Protein AF-0000000071012558 (afdb_homodimer)

Nearest PDB structures (foldseek):
  4qmg-assembly5_E  TM=7.301E-01  e=1.067E-04  Homo sapiens
  4qmg-assembly1_A  TM=6.770E-01  e=2.008E-04  Homo sapiens
  7knw-assembly3_C  TM=6.420E-01  e=2.008E-04  Homo sapiens
  7knw-assembly2_B  TM=6.412E-01  e=2.427E-04  Homo sapiens
  3bdl-assembly1_A  TM=7.342E-01  e=3.921E-03  Homo sapiens

Organism: NCBI:txid2759526

pLDDT: mean 90.92, std 15.4, range [41.06, 98.94]

InterPro domains:
  IPR016071 Staphylococcal nuclease (SNase-like), OB-fold [PF00565] (44-149)
  IPR016071 Staphylococcal nuclease (SNase-like), OB-fold [SM00318] (24-152)
  IPR035437 SNase-like, OB-fold superfamily [G3DSA:2.40.50.90] (31-153)
  IPR035437 SNase-like, OB-fold superfamily [SSF50199] (33-156)

Foldseek 3Di:
DPDPPPPPPPPPPPPPPPPPPPPPDDDDFFDWADPDDPDIDADEAEQFKAFAALQAWADAPHAIDRLNVVLVVLLVVQCVVAPKDWAFPPDADPRHTYTQIDGPPHGSRQVSLLQPGIAGNCVRCPVPVVVSVSSVVSNVVCLVVCGRRNNGGGDHRVVVVVPDHDPNVVD/DDDPPPPPDPPPPPPPPPPPPPPPDDDDFFDWADPDDPDIDADEAEQFKAFAALQAWADAPHAIDRLNVVLVVLLVVQCVVAPKDWAFPPDADPRHTYTQIDGPPHGSRQVSLLQPGIAGNCVRCPVPVVVSVSSVVSNVVCLVVCGRRNNGGGDHRVVVVVPDHDPNVVD

Solvent-accessible surface area (backbone atoms only — not comparable to full-atom values): 18346 Å² total; per-residue (Å²): 135,80,83,80,78,79,78,80,78,80,81,77,76,77,75,73,75,68,73,77,73,72,72,77,58,40,62,47,60,31,52,56,43,52,77,23,37,37,32,37,34,38,50,34,31,40,57,39,32,42,28,36,42,53,83,34,63,28,32,48,95,91,36,66,45,57,48,4,48,51,21,17,50,51,40,36,55,53,44,70,76,37,58,30,39,37,34,45,72,85,47,68,56,97,54,19,28,26,18,49,44,24,36,90,83,39,49,47,43,50,51,38,18,40,50,19,38,29,41,66,35,50,89,71,21,74,93,36,57,70,58,35,50,52,34,47,53,35,34,52,52,14,50,76,66,34,25,56,51,47,58,41,52,68,67,59,37,70,50,37,76,71,64,56,75,58,76,66,70,75,102,135,79,84,81,79,81,78,78,81,79,80,76,76,76,76,72,75,66,74,74,72,72,72,76,57,40,62,48,63,31,52,59,42,53,76,23,37,39,31,34,34,38,48,35,32,40,55,39,32,43,29,35,42,56,84,34,61,27,34,47,94,91,36,65,44,58,48,3,47,51,21,17,50,52,39,37,56,54,43,70,74,38,58,31,39,38,34,45,71,86,48,66,57,97,56,20,28,25,17,50,42,23,35,89,85,39,50,48,46,51,50,37,17,40,53,19,38,28,42,64,36,50,89,72,21,74,94,37,56,69,57,34,49,51,33,47,52,34,35,52,52,13,49,75,66,34,26,57,51,48,59,41,50,66,68,57,39,71,50,37,74,72,66,57,74,58,75,66,72,74,102

Secondary structure (DSSP, 8-state):
--------------------------EEEE-EEEEETTEEEEEEEESSEEEPPTT--EEETTEEE-HHHHHHHHHHHHHHTSPEEEEEEEEEETTEEEEEEEETTEEHHHHHHHTTSEEE-GGG-TT-HHHHHHHHHHHHHHHHTT-GGGGSB---HHHHHTT---HHHH-/--------------------------EEEE-EEEEETTEEEEEEEESSEEEPPTT--EEETTEEE-HHHHHHHHHHHHHHTSPEEEEEEEEEETTEEEEEEEETTEEHHHHHHHTTSEEE-GGG-TT-HHHHHHHHHHHHHHHHTT-GGGGSB---HHHHHTT---HHHH-

Radius of gyration: 28.98 Å; Cα contacts (8 Å, |Δi|>4): 669; chains: 2; bounding box: 108×69×46 Å

Structure (mmCIF, N/CA/C/O backbone):
data_AF-0000000071012558-model_v1
#
loop_
_entity.id
_entity.type
_entity.pdbx_description
1 polymer 'Thermonuclease family protein'
#
loop_
_atom_site.group_PDB
_atom_site.id
_atom_site.type_symbol
_atom_site.label_atom_id
_atom_site.label_alt_id
_atom_site.label_comp_id
_atom_site.label_asym_id
_atom_site.label_entity_id
_atom_site.label_seq_id
_atom_site.pdbx_PDB_ins_code
_atom_site.Cartn_x
_atom_site.Cartn_y
_atom_site.Cartn_z
_atom_site.occupancy
_atom_site.B_iso_or_equiv
_atom_site.auth_seq_id
_atom_site.auth_comp_id
_atom_site.auth_asym_id
_atom_site.auth_atom_id
_atom_site.pdbx_PDB_model_num
ATOM 1 N N . MET A 1 1 ? 82.875 -8.625 -21.859 1 41.06 1 MET A N 1
ATOM 2 C CA . MET A 1 1 ? 81.812 -7.625 -21.875 1 41.06 1 MET A CA 1
ATOM 3 C C . MET A 1 1 ? 80.438 -8.289 -21.797 1 41.06 1 MET A C 1
ATOM 5 O O . MET A 1 1 ? 80 -8.922 -22.75 1 41.06 1 MET A O 1
ATOM 9 N N . ARG A 1 2 ? 80.125 -8.922 -20.578 1 56.34 2 ARG A N 1
ATOM 10 C CA . ARG A 1 2 ? 78.875 -9.641 -20.359 1 56.34 2 ARG A CA 1
ATOM 11 C C . ARG A 1 2 ? 77.688 -8.711 -20.484 1 56.34 2 ARG A C 1
ATOM 13 O O . ARG A 1 2 ? 77.688 -7.613 -19.938 1 56.34 2 ARG A O 1
ATOM 20 N N . PRO A 1 3 ? 76.75 -8.914 -21.469 1 56.44 3 PRO A N 1
ATOM 21 C CA . PRO A 1 3 ? 75.562 -8.039 -21.594 1 56.44 3 PRO A CA 1
ATOM 22 C C . PRO A 1 3 ? 74.688 -8.07 -20.359 1 56.44 3 PRO A C 1
ATOM 24 O O . PRO A 1 3 ? 74.562 -9.109 -19.719 1 56.44 3 PRO A O 1
ATOM 27 N N . LEU A 1 4 ? 74.625 -6.984 -19.562 1 57.53 4 LEU A N 1
ATOM 28 C CA . LEU A 1 4 ? 73.625 -6.73 -18.516 1 57.53 4 LEU A CA 1
ATOM 29 C C . LEU A 1 4 ? 72.25 -6.746 -19.078 1 57.53 4 LEU A C 1
ATOM 31 O O . LEU A 1 4 ? 71.875 -5.941 -19.938 1 57.53 4 LEU A O 1
ATOM 35 N N . LEU A 1 5 ? 71.562 -7.883 -19.188 1 56.97 5 LEU A N 1
ATOM 36 C CA . LEU A 1 5 ? 70.125 -8.016 -19.562 1 56.97 5 LEU A CA 1
ATOM 37 C C . LEU A 1 5 ? 69.25 -7.344 -18.547 1 56.97 5 LEU A C 1
ATOM 39 O O . LEU A 1 5 ? 69.25 -7.676 -17.359 1 56.97 5 LEU A O 1
ATOM 43 N N . LEU A 1 6 ? 68.875 -6.055 -18.703 1 55.59 6 LEU A N 1
ATOM 44 C CA . LEU A 1 6 ? 67.875 -5.332 -17.938 1 55.59 6 LEU A CA 1
ATOM 45 C C . LEU A 1 6 ? 66.5 -6.008 -18.078 1 55.59 6 LEU A C 1
ATOM 47 O O . LEU A 1 6 ? 66 -6.117 -19.188 1 55.59 6 LEU A O 1
ATOM 51 N N . LEU A 1 7 ? 66.188 -6.898 -17.188 1 58.09 7 LEU A N 1
ATOM 52 C CA . LEU A 1 7 ? 64.812 -7.477 -17.109 1 58.09 7 LEU A CA 1
ATOM 53 C C . LEU A 1 7 ? 63.812 -6.418 -16.734 1 58.09 7 LEU A C 1
ATOM 55 O O . LEU A 1 7 ? 63.875 -5.828 -15.656 1 58.09 7 LEU A O 1
ATOM 59 N N . LEU A 1 8 ? 63.125 -5.785 -17.688 1 59.72 8 LEU A N 1
ATOM 60 C CA . LEU A 1 8 ? 61.969 -4.926 -17.5 1 59.72 8 LEU A CA 1
ATOM 61 C C . LEU A 1 8 ? 60.781 -5.707 -16.906 1 59.72 8 LEU A C 1
ATOM 63 O O . LEU A 1 8 ? 60.312 -6.664 -17.5 1 59.72 8 LEU A O 1
ATOM 67 N N . SER A 1 9 ? 60.656 -5.562 -15.562 1 63.44 9 SER A N 1
ATOM 68 C CA . SER A 1 9 ? 59.5 -6.125 -14.898 1 63.44 9 SER A CA 1
ATOM 69 C C . SER A 1 9 ? 58.219 -5.375 -15.273 1 63.44 9 SER A C 1
ATOM 71 O O . SER A 1 9 ? 58.125 -4.168 -15.047 1 63.44 9 SER A O 1
ATOM 73 N N . VAL A 1 10 ? 57.406 -5.922 -16.203 1 65 10 VAL A N 1
ATOM 74 C CA . VAL A 1 10 ? 56.062 -5.434 -16.516 1 65 10 VAL A CA 1
ATOM 75 C C . VAL A 1 10 ? 55.125 -5.773 -15.359 1 65 10 VAL A C 1
ATOM 77 O O . VAL A 1 10 ? 54.844 -6.949 -15.109 1 65 10 VAL A O 1
ATOM 80 N N . THR A 1 11 ? 54.969 -4.859 -14.383 1 64.75 11 THR A N 1
ATOM 81 C CA . THR A 1 11 ? 53.906 -4.984 -13.391 1 64.75 11 THR A CA 1
ATOM 82 C C . THR A 1 11 ? 52.531 -4.824 -14.039 1 64.75 11 THR A C 1
ATOM 84 O O . THR A 1 11 ? 52.188 -3.746 -14.547 1 64.75 11 THR A O 1
ATOM 87 N N . VAL A 1 12 ? 51.875 -5.898 -14.453 1 63.69 12 VAL A N 1
ATOM 88 C CA . VAL A 1 12 ? 50.469 -5.891 -14.844 1 63.69 12 VAL A CA 1
ATOM 89 C C . VAL A 1 12 ? 49.625 -5.609 -13.617 1 63.69 12 VAL A C 1
ATOM 91 O O . VAL A 1 12 ? 49.562 -6.422 -12.688 1 63.69 12 VAL A O 1
ATOM 94 N N . SER A 1 13 ? 49.312 -4.387 -13.328 1 59.09 13 SER A N 1
ATOM 95 C CA . SER A 1 13 ? 48.25 -4.07 -12.367 1 59.09 13 SER A CA 1
ATOM 96 C C . SER A 1 13 ? 46.906 -4.602 -12.82 1 59.09 13 SER A C 1
ATOM 98 O O . SER A 1 13 ? 46.375 -4.164 -13.852 1 59.09 13 SER A O 1
ATOM 100 N N . ALA A 1 14 ? 46.562 -5.801 -12.422 1 55.09 14 ALA A N 1
ATOM 101 C CA . ALA A 1 14 ? 45.188 -6.254 -12.609 1 55.09 14 ALA A CA 1
ATOM 102 C C . ALA A 1 14 ? 44.188 -5.258 -12 1 55.09 14 ALA A C 1
ATOM 104 O O . ALA A 1 14 ? 44.219 -5.012 -10.789 1 55.09 14 ALA A O 1
ATOM 105 N N . CYS A 1 15 ? 43.625 -4.402 -12.789 1 52.66 15 CYS A N 1
ATOM 106 C CA . CYS A 1 15 ? 42.438 -3.672 -12.398 1 52.66 15 CYS A CA 1
ATOM 107 C C . CYS A 1 15 ? 41.344 -4.621 -11.883 1 52.66 15 CYS A C 1
ATOM 109 O O . CYS A 1 15 ? 40.781 -5.387 -12.656 1 52.66 15 CYS A O 1
ATOM 111 N N . SER A 1 16 ? 41.375 -5.082 -10.695 1 53.97 16 SER A N 1
ATOM 112 C CA . SER A 1 16 ? 40.219 -5.77 -10.094 1 53.97 16 SER A CA 1
ATOM 113 C C . SER A 1 16 ? 38.906 -5.059 -10.406 1 53.97 16 SER A C 1
ATOM 115 O O . SER A 1 16 ? 38.75 -3.895 -10.039 1 53.97 16 SER A O 1
ATOM 117 N N . ALA A 1 17 ? 38.219 -5.562 -11.469 1 52 17 ALA A N 1
ATOM 118 C CA . ALA A 1 17 ? 36.844 -5.16 -11.594 1 52 17 ALA A CA 1
ATOM 119 C C . ALA A 1 17 ? 36.125 -5.203 -10.242 1 52 17 ALA A C 1
ATOM 121 O O . ALA A 1 17 ? 36.125 -6.238 -9.57 1 52 17 ALA A O 1
ATOM 122 N N . SER A 1 18 ? 36 -4.082 -9.586 1 50.19 18 SER A N 1
ATOM 123 C CA . SER A 1 18 ? 35.094 -4.055 -8.445 1 50.19 18 SER A CA 1
ATOM 124 C C . SER A 1 18 ? 33.75 -4.723 -8.781 1 50.19 18 SER A C 1
ATOM 126 O O . SER A 1 18 ? 33.188 -4.484 -9.852 1 50.19 18 SER A O 1
ATOM 128 N N . PRO A 1 19 ? 33.438 -5.906 -8.273 1 46.38 19 PRO A N 1
ATOM 129 C CA . PRO A 1 19 ? 32.094 -6.395 -8.547 1 46.38 19 PRO A CA 1
ATOM 130 C C . PRO A 1 19 ? 31.078 -5.266 -8.656 1 46.38 19 PRO A C 1
ATOM 132 O O . PRO A 1 19 ? 31.203 -4.246 -7.977 1 46.38 19 PRO A O 1
ATOM 135 N N . GLY A 1 20 ? 30.5 -5.082 -9.828 1 46.38 20 GLY A N 1
ATOM 136 C CA . GLY A 1 20 ? 29.406 -4.145 -10 1 46.38 20 GLY A CA 1
ATOM 137 C C . GLY A 1 20 ? 28.578 -3.953 -8.75 1 46.38 20 GLY A C 1
ATOM 138 O O . GLY A 1 20 ? 28.156 -4.93 -8.117 1 46.38 20 GLY A O 1
ATOM 139 N N . GLN A 1 21 ? 28.781 -3.016 -7.918 1 44.31 21 GLN A N 1
ATOM 140 C CA . GLN A 1 21 ? 27.906 -2.67 -6.809 1 44.31 21 GLN A CA 1
ATOM 141 C C . GLN A 1 21 ? 26.438 -2.928 -7.164 1 44.31 21 GLN A C 1
ATOM 143 O O . GLN A 1 21 ? 25.906 -2.322 -8.094 1 44.31 21 GLN A O 1
ATOM 148 N N . GLU A 1 22 ? 25.938 -4.156 -7.074 1 48 22 GLU A N 1
ATOM 149 C CA . GLU A 1 22 ? 24.5 -4.336 -7.172 1 48 22 GLU A CA 1
ATOM 150 C C . GLU A 1 22 ? 23.75 -3.139 -6.594 1 48 22 GLU A C 1
ATOM 152 O O . GLU A 1 22 ? 23.891 -2.824 -5.414 1 48 22 GLU A O 1
ATOM 157 N N . ILE A 1 23 ? 23.656 -2.047 -7.254 1 50.56 23 ILE A N 1
ATOM 158 C CA . ILE A 1 23 ? 22.859 -0.921 -6.797 1 50.56 23 ILE A CA 1
ATOM 159 C C . ILE A 1 23 ? 21.641 -1.437 -6.023 1 50.56 23 ILE A C 1
ATOM 161 O O . ILE A 1 23 ? 20.812 -2.178 -6.566 1 50.56 23 ILE A O 1
ATOM 165 N N . ALA A 1 24 ? 21.797 -1.443 -4.727 1 58.66 24 ALA A N 1
ATOM 166 C CA . ALA A 1 24 ? 20.766 -1.927 -3.824 1 58.66 24 ALA A CA 1
ATOM 167 C C . ALA A 1 24 ? 19.406 -1.324 -4.18 1 58.66 24 ALA A C 1
ATOM 169 O O . ALA A 1 24 ? 19.281 -0.107 -4.336 1 58.66 24 ALA A O 1
ATOM 170 N N . GLN A 1 25 ? 18.5 -2.141 -4.801 1 69 25 GLN A N 1
ATOM 171 C CA . GLN A 1 25 ? 17.141 -1.718 -5.117 1 69 25 GLN A CA 1
ATOM 172 C C . GLN A 1 25 ? 16.406 -1.236 -3.867 1 69 25 GLN A C 1
ATOM 174 O O . GLN A 1 25 ? 16.672 -1.712 -2.762 1 69 25 GLN A O 1
ATOM 179 N N . PRO A 1 26 ? 15.695 -0.123 -3.992 1 80.5 26 PRO A N 1
ATOM 180 C CA . PRO A 1 26 ? 14.961 0.365 -2.82 1 80.5 26 PRO A CA 1
ATOM 181 C C . PRO A 1 26 ? 14.078 -0.709 -2.188 1 80.5 26 PRO A C 1
ATOM 183 O O . PRO A 1 26 ? 13.492 -1.527 -2.898 1 80.5 26 PRO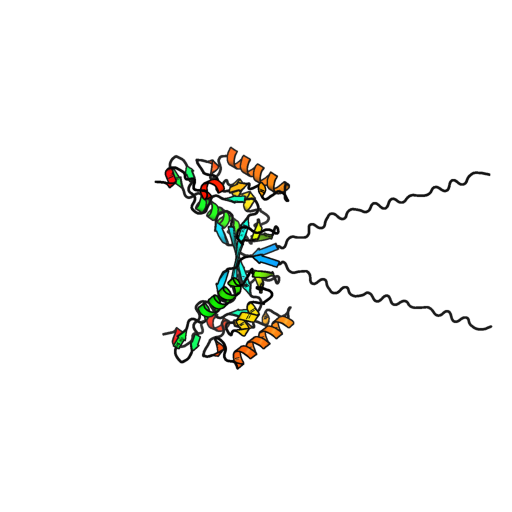 A O 1
ATOM 186 N N . GLU A 1 27 ? 14.25 -0.822 -0.892 1 91.06 27 GLU A N 1
ATOM 187 C CA . GLU A 1 27 ? 13.469 -1.798 -0.14 1 91.06 27 GLU A CA 1
ATOM 188 C C . GLU A 1 27 ? 12.531 -1.11 0.849 1 91.06 27 GLU A C 1
ATOM 190 O O . GLU A 1 27 ? 12.891 -0.098 1.453 1 91.06 27 GLU A O 1
ATOM 195 N N . VAL A 1 28 ? 11.344 -1.6 0.907 1 92.81 28 VAL A N 1
ATOM 196 C CA . VAL A 1 28 ? 10.344 -1.185 1.886 1 92.81 28 VAL A CA 1
ATOM 197 C C . VAL A 1 28 ? 10 -2.355 2.803 1 92.81 28 VAL A C 1
ATOM 199 O O . VAL A 1 28 ? 9.789 -3.479 2.336 1 92.81 28 VAL A O 1
ATOM 202 N N . ARG A 1 29 ? 10.016 -2.094 4.039 1 94.69 29 ARG A N 1
ATOM 203 C CA . ARG A 1 29 ? 9.562 -3.098 4.996 1 94.69 29 ARG A CA 1
ATOM 204 C C . ARG A 1 29 ? 8.312 -2.627 5.734 1 94.69 29 ARG A C 1
ATOM 206 O O . ARG A 1 29 ? 8.203 -1.454 6.098 1 94.69 29 ARG A O 1
ATOM 213 N N . GLY A 1 30 ? 7.359 -3.5 5.844 1 95.56 30 GLY A N 1
ATOM 214 C CA . GLY A 1 30 ? 6.152 -3.141 6.57 1 95.56 30 GLY A CA 1
ATOM 215 C C . GLY A 1 30 ? 5.098 -4.23 6.547 1 95.56 30 GLY A C 1
ATOM 216 O O . GLY A 1 30 ? 5.254 -5.238 5.855 1 95.56 30 GLY A O 1
ATOM 217 N N . ASP A 1 31 ? 4.059 -4.027 7.398 1 97.06 31 ASP A N 1
ATOM 218 C CA . ASP A 1 31 ? 2.902 -4.914 7.34 1 97.06 31 ASP A CA 1
ATOM 219 C C . ASP A 1 31 ? 2.201 -4.816 5.988 1 97.06 31 ASP A C 1
ATOM 221 O O . ASP A 1 31 ? 1.965 -3.715 5.484 1 97.06 31 ASP A O 1
ATOM 225 N N . ALA A 1 32 ? 1.975 -5.934 5.375 1 98.25 32 ALA A N 1
ATOM 226 C CA . ALA A 1 32 ? 1.311 -5.984 4.078 1 98.25 32 ALA A CA 1
ATOM 227 C C . ALA A 1 32 ? 0.025 -6.801 4.148 1 98.25 32 ALA A C 1
ATOM 229 O O . ALA A 1 32 ? -0.142 -7.629 5.047 1 98.25 32 ALA A O 1
ATOM 230 N N . ARG A 1 33 ? -0.861 -6.516 3.246 1 98.5 33 ARG A N 1
ATOM 231 C CA . ARG A 1 33 ? -2.113 -7.25 3.092 1 98.5 33 ARG A CA 1
ATOM 232 C C . ARG A 1 33 ? -2.242 -7.824 1.685 1 98.5 33 ARG A C 1
ATOM 234 O O . ARG A 1 33 ? -1.877 -7.168 0.707 1 98.5 33 ARG A O 1
ATOM 241 N N . ALA A 1 34 ? -2.717 -9.055 1.614 1 98.88 34 ALA A N 1
ATOM 242 C CA . ALA A 1 34 ? -2.93 -9.672 0.308 1 98.88 34 ALA A CA 1
ATOM 243 C C . ALA A 1 34 ? -4.207 -9.148 -0.345 1 98.88 34 ALA A C 1
ATOM 245 O O . ALA A 1 34 ? -5.293 -9.25 0.23 1 98.88 34 ALA A O 1
ATOM 246 N N . LEU A 1 35 ? -4.105 -8.609 -1.545 1 98.75 35 LEU A N 1
ATOM 247 C CA . LEU A 1 35 ? -5.281 -8.219 -2.312 1 98.75 35 LEU A CA 1
ATOM 248 C C . LEU A 1 35 ? -5.762 -9.367 -3.193 1 98.75 35 LEU A C 1
ATOM 250 O O . LEU A 1 35 ? -6.957 -9.484 -3.469 1 98.75 35 LEU A O 1
ATOM 254 N N . ASP A 1 36 ? -4.914 -10.141 -3.754 1 98.75 36 ASP A N 1
ATOM 255 C CA . ASP A 1 36 ? -5.055 -11.406 -4.477 1 98.75 36 ASP A CA 1
ATOM 256 C C . ASP A 1 36 ? -3.779 -12.234 -4.375 1 98.75 36 ASP A C 1
ATOM 258 O O . ASP A 1 36 ? -2.957 -12.023 -3.482 1 98.75 36 ASP A O 1
ATOM 262 N N . GLY A 1 37 ? -3.662 -13.219 -5.18 1 98.81 37 GLY A N 1
ATOM 263 C CA . GLY A 1 37 ? -2.521 -14.102 -5.02 1 98.81 37 GLY A CA 1
ATOM 264 C C . GLY A 1 37 ? -1.191 -13.414 -5.266 1 98.81 37 GLY A C 1
ATOM 265 O O . GLY A 1 37 ? -0.183 -13.758 -4.645 1 98.81 37 GLY A O 1
ATOM 266 N N . ASP A 1 38 ? -1.205 -12.453 -6.18 1 98.88 38 ASP A N 1
ATOM 267 C CA . ASP A 1 38 ? 0.097 -11.93 -6.578 1 98.88 38 ASP A CA 1
ATOM 268 C C . ASP A 1 38 ? 0.135 -10.406 -6.457 1 98.88 38 ASP A C 1
ATOM 270 O O . ASP A 1 38 ? 0.921 -9.742 -7.137 1 98.88 38 ASP A O 1
ATOM 274 N N . THR A 1 39 ? -0.696 -9.789 -5.602 1 98.88 39 THR A N 1
ATOM 275 C CA . THR A 1 39 ? -0.695 -8.359 -5.301 1 98.88 39 THR A CA 1
ATOM 276 C C . THR A 1 39 ? -0.849 -8.125 -3.799 1 98.88 39 THR A C 1
ATOM 278 O O . THR A 1 39 ? -1.723 -8.711 -3.158 1 98.88 39 THR A O 1
ATOM 281 N N . VAL A 1 40 ? 0.032 -7.297 -3.232 1 98.81 40 VAL A N 1
ATOM 282 C CA . VAL A 1 40 ? -0.073 -6.949 -1.819 1 98.81 40 VAL A CA 1
ATOM 283 C C . VAL A 1 40 ? -0.155 -5.43 -1.667 1 98.81 40 VAL A C 1
ATOM 285 O O . VAL A 1 40 ? 0.28 -4.688 -2.551 1 98.81 40 VAL A O 1
ATOM 288 N N . SER A 1 41 ? -0.738 -5.012 -0.582 1 98.62 41 SER A N 1
ATOM 289 C CA . SER A 1 41 ? -0.877 -3.596 -0.257 1 98.62 41 SER A CA 1
ATOM 290 C C . SER A 1 41 ? -0.11 -3.242 1.013 1 98.62 41 SER A C 1
ATOM 292 O O . SER A 1 41 ? -0.117 -4.004 1.98 1 98.62 41 SER A O 1
ATOM 294 N N . ILE A 1 42 ? 0.537 -2.115 1.003 1 98.19 42 ILE A N 1
ATOM 295 C CA . ILE A 1 42 ? 1.194 -1.569 2.186 1 98.19 42 ILE A CA 1
ATOM 296 C C . ILE A 1 42 ? 0.664 -0.166 2.471 1 98.19 42 ILE A C 1
ATOM 298 O O . ILE A 1 42 ? 0.489 0.637 1.55 1 98.19 42 ILE A O 1
ATOM 302 N N . ASP A 1 43 ? 0.393 0.1 3.727 1 98.38 43 ASP A N 1
ATOM 303 C CA . ASP A 1 43 ? -0.038 1.417 4.188 1 98.38 43 ASP A CA 1
ATOM 304 C C . ASP A 1 43 ? 1.149 2.242 4.676 1 98.38 43 ASP A C 1
ATOM 306 O O . ASP A 1 43 ? 2.025 1.727 5.375 1 98.38 43 ASP A O 1
ATOM 310 N N . PHE A 1 44 ? 1.171 3.492 4.301 1 98.38 44 PHE A N 1
ATOM 311 C CA . PHE A 1 44 ? 2.217 4.418 4.719 1 98.38 44 PHE A CA 1
ATOM 312 C C . PHE A 1 44 ? 1.629 5.57 5.523 1 98.38 44 PHE A C 1
ATOM 314 O O . PHE A 1 44 ? 0.614 6.152 5.137 1 98.38 44 PHE A O 1
ATOM 321 N N . ARG A 1 45 ? 2.354 5.852 6.613 1 98.56 45 ARG A N 1
ATOM 322 C CA . ARG A 1 45 ? 1.986 6.984 7.461 1 98.56 45 ARG A CA 1
ATOM 323 C C . ARG A 1 45 ? 2.771 8.234 7.074 1 98.56 45 ARG A C 1
ATOM 325 O O . ARG A 1 45 ? 3.975 8.156 6.812 1 98.56 45 ARG A O 1
ATOM 332 N N . PHE A 1 46 ? 2.064 9.391 7.078 1 98.81 46 PHE A N 1
ATOM 333 C CA . PHE A 1 46 ? 2.768 10.641 6.805 1 98.81 46 PHE A CA 1
ATOM 334 C C . PHE A 1 46 ? 3.75 10.961 7.926 1 98.81 46 PHE A C 1
ATOM 336 O O . PHE A 1 46 ? 3.422 10.828 9.109 1 98.81 46 PHE A O 1
ATOM 343 N N . SER A 1 47 ? 4.895 11.398 7.539 1 98.44 47 SER A N 1
ATOM 344 C CA . SER A 1 47 ? 5.871 11.875 8.516 1 98.44 47 SER A CA 1
ATOM 345 C C . SER A 1 47 ? 5.5 13.258 9.031 1 98.44 47 SER A C 1
ATOM 347 O O . SER A 1 47 ? 5.402 14.211 8.258 1 98.44 47 SER A O 1
ATOM 349 N N . GLY A 1 48 ? 5.207 13.336 10.312 1 98.75 48 GLY A N 1
ATOM 350 C CA . GLY A 1 48 ? 5.168 14.617 11 1 98.75 48 GLY A CA 1
ATOM 351 C C . GLY A 1 48 ? 3.852 15.352 10.82 1 98.75 48 GLY A C 1
ATOM 352 O O . GLY A 1 48 ? 3.715 16.5 11.234 1 98.75 48 GLY A O 1
ATOM 353 N N . ALA A 1 49 ? 2.906 14.82 10.172 1 98.88 49 ALA A N 1
ATOM 354 C CA . ALA A 1 49 ? 1.57 15.391 10.031 1 98.88 49 ALA A CA 1
ATOM 355 C C . ALA A 1 49 ? 0.521 14.516 10.703 1 98.88 49 ALA A C 1
ATOM 357 O O . ALA A 1 49 ? 0.473 13.305 10.461 1 98.88 49 ALA A O 1
ATOM 358 N N . ASP A 1 50 ? -0.249 15.117 11.523 1 98.88 50 ASP A N 1
ATOM 359 C CA . ASP A 1 50 ? -1.302 14.406 12.25 1 98.88 50 ASP A CA 1
ATOM 360 C C . ASP A 1 50 ? -2.68 14.969 11.898 1 98.88 50 ASP A C 1
ATOM 362 O O . ASP A 1 50 ? -3.078 16.016 12.398 1 98.88 50 ASP A O 1
ATOM 366 N N . SER A 1 51 ? -3.346 14.203 11.039 1 98.94 51 SER A N 1
ATOM 367 C CA . SER A 1 51 ? -4.629 14.648 10.5 1 98.94 51 SER A CA 1
ATOM 368 C C . SER A 1 51 ? -5.766 14.344 11.469 1 98.94 51 SER A C 1
ATOM 370 O O . SER A 1 51 ? -5.66 13.438 12.297 1 98.94 51 SER A O 1
ATOM 372 N N . VAL A 1 52 ? -6.781 15.148 11.328 1 98.81 52 VAL A N 1
ATOM 373 C CA . VAL A 1 52 ? -8.031 14.789 11.992 1 98.81 52 VAL A CA 1
ATOM 374 C C . VAL A 1 52 ? -8.461 13.383 11.562 1 98.81 52 VAL A C 1
ATOM 376 O O . VAL A 1 52 ? -8.297 13.016 10.398 1 98.81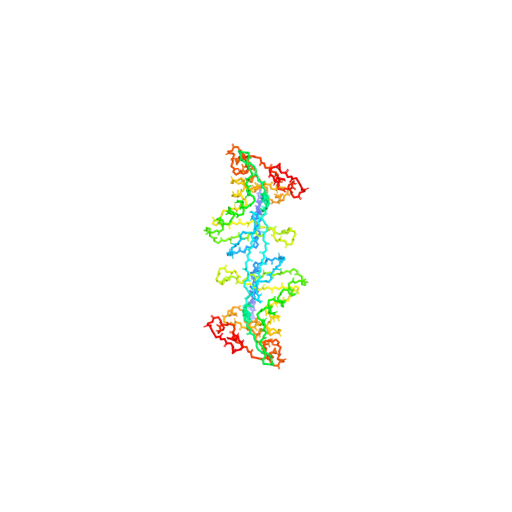 52 VAL A O 1
ATOM 379 N N . GLU A 1 53 ? -9.023 12.656 12.531 1 98.44 53 GLU A N 1
ATOM 380 C CA . GLU A 1 53 ? -9.32 11.242 12.328 1 98.44 53 GLU A CA 1
ATOM 381 C C . GLU A 1 53 ? -10.484 11.062 11.359 1 98.44 53 GLU A C 1
ATOM 383 O O . GLU A 1 53 ? -11.383 11.898 11.297 1 98.44 53 GLU A O 1
ATOM 388 N N . LYS A 1 54 ? -10.414 9.945 10.68 1 98.19 54 LYS A N 1
ATOM 389 C CA . LYS A 1 54 ? -11.352 9.688 9.594 1 98.19 54 LYS A CA 1
ATOM 390 C C . LYS A 1 54 ? -12.789 9.883 10.047 1 98.19 54 LYS A C 1
ATOM 392 O O . LYS A 1 54 ? -13.602 10.453 9.312 1 98.19 54 LYS A O 1
ATOM 397 N N . LYS A 1 55 ? -13.141 9.555 11.234 1 97.75 55 LYS A N 1
ATOM 398 C CA . LYS A 1 55 ? -14.516 9.617 11.719 1 97.75 55 LYS A CA 1
ATOM 399 C C . LYS A 1 55 ? -14.758 10.883 12.539 1 97.75 55 LYS A C 1
ATOM 401 O O . LYS A 1 55 ? -15.852 11.094 13.055 1 97.75 55 LYS A O 1
ATOM 406 N N . GLN A 1 56 ? -13.773 11.609 12.648 1 98.25 56 GLN A N 1
ATOM 407 C CA . GLN A 1 56 ? -13.859 12.812 13.477 1 98.25 56 GLN A CA 1
ATOM 408 C C . GLN A 1 56 ? -14.82 13.836 12.859 1 98.25 56 GLN A C 1
ATOM 410 O O . GLN A 1 56 ? -14.82 14.039 11.648 1 98.25 56 GLN A O 1
ATOM 415 N N . GLN A 1 57 ? -15.602 14.469 13.797 1 97.88 57 GLN A N 1
ATOM 416 C CA . GLN A 1 57 ? -16.438 15.602 13.422 1 97.88 57 GLN A CA 1
ATOM 417 C C . GLN A 1 57 ? -15.844 16.906 13.945 1 97.88 57 GLN A C 1
ATOM 419 O O . GLN A 1 57 ? -15.133 16.922 14.945 1 97.88 57 GLN A O 1
ATOM 424 N N . CYS A 1 58 ? -16.141 17.953 13.188 1 98.38 58 CYS A N 1
ATOM 425 C CA . CYS A 1 58 ? -15.852 19.328 13.586 1 98.38 58 CYS A CA 1
ATOM 426 C C . CYS A 1 58 ? -17.109 20.172 13.555 1 98.38 58 CYS A C 1
ATOM 428 O O . CYS A 1 58 ? -18.172 19.703 13.148 1 98.38 58 CYS A O 1
ATOM 430 N N . GLU A 1 59 ? -16.969 21.359 14.148 1 97.75 59 GLU A N 1
ATOM 431 C CA . GLU A 1 59 ? -18.141 22.219 14.203 1 97.75 59 GLU A CA 1
ATOM 432 C C . GLU A 1 59 ? -17.891 23.547 13.5 1 97.75 59 GLU A C 1
ATOM 434 O O . GLU A 1 59 ? -16.828 24.156 13.672 1 97.75 59 GLU A O 1
ATOM 439 N N . ARG A 1 60 ? -18.812 23.906 12.633 1 95.44 60 ARG A N 1
ATOM 440 C CA . ARG A 1 60 ? -18.828 25.219 11.977 1 95.44 60 ARG A CA 1
ATOM 441 C C . ARG A 1 60 ? -20.234 25.812 11.961 1 95.44 60 ARG A C 1
ATOM 443 O O . ARG A 1 60 ? -21.188 25.141 11.562 1 95.44 60 ARG A O 1
ATOM 450 N N . SER A 1 61 ? -20.328 27.078 12.469 1 92.69 61 SER A N 1
ATOM 451 C CA . SER A 1 61 ? -21.609 27.781 12.5 1 92.69 61 SER A CA 1
ATOM 452 C C . SER A 1 61 ? -22.672 26.984 13.25 1 92.69 61 SER A C 1
ATOM 454 O O . SER A 1 61 ? -23.797 26.844 12.773 1 92.69 61 SER A O 1
ATOM 456 N N . GLY A 1 62 ? -22.266 26.281 14.25 1 89.31 62 GLY A N 1
ATOM 457 C CA . GLY A 1 62 ? -23.188 25.609 15.148 1 89.31 62 GLY A CA 1
ATOM 458 C C . GLY A 1 62 ? -23.578 24.234 14.664 1 89.31 62 GLY A C 1
ATOM 459 O O . GLY A 1 62 ? -24.422 23.562 15.273 1 89.31 62 GLY A O 1
ATOM 460 N N . SER A 1 63 ? -23.016 23.766 13.609 1 94.94 63 SER A N 1
ATOM 461 C CA . SER A 1 63 ? -23.359 22.469 13.062 1 94.94 63 SER A CA 1
ATOM 462 C C . SER A 1 63 ? -22.109 21.594 12.891 1 94.94 63 SER A C 1
ATOM 464 O O . SER A 1 63 ? -21.047 22.109 12.523 1 94.94 63 SER A O 1
ATOM 466 N N . CYS A 1 64 ? -22.359 20.297 13.109 1 96.88 64 CYS A N 1
ATOM 467 C CA . CYS A 1 64 ? -21.266 19.359 12.891 1 96.88 64 CYS A CA 1
ATOM 468 C C . CYS A 1 64 ? -21.078 19.078 11.398 1 96.88 64 CYS A C 1
ATOM 470 O O . CYS A 1 64 ? -22.047 19.078 10.641 1 96.88 64 CYS A O 1
ATOM 472 N N . TYR A 1 65 ? -19.859 18.828 11.008 1 97.69 65 TYR A N 1
ATOM 473 C CA . TYR A 1 65 ? -19.547 18.312 9.68 1 97.69 65 TYR A CA 1
ATOM 474 C C . TYR A 1 65 ? -18.406 17.312 9.742 1 97.69 65 TYR A C 1
ATOM 476 O O . TYR A 1 65 ? -17.578 17.344 10.656 1 97.69 65 TYR A O 1
ATOM 484 N N . PRO A 1 66 ? -18.266 16.391 8.836 1 98.25 66 PRO A N 1
ATOM 485 C CA . PRO A 1 66 ? -17.281 15.297 8.875 1 98.25 66 PRO A CA 1
ATOM 486 C C . PRO A 1 66 ? -15.898 15.75 8.438 1 98.25 66 PRO A C 1
ATOM 488 O O . PRO A 1 66 ? -15.422 15.336 7.371 1 98.25 66 PRO A O 1
ATOM 491 N N . CYS A 1 67 ? -15.195 16.469 9.312 1 98.69 67 CYS A N 1
ATOM 492 C CA . CYS A 1 67 ? -13.906 17.031 8.953 1 98.69 67 CYS A CA 1
ATOM 493 C C . CYS A 1 67 ? -12.883 15.945 8.664 1 98.69 67 CYS A C 1
ATOM 495 O O . CYS A 1 67 ? -11.977 16.141 7.852 1 98.69 67 CYS A O 1
ATOM 497 N N . GLY A 1 68 ? -13.008 14.789 9.32 1 98.75 68 GLY A N 1
ATOM 498 C CA . GLY A 1 68 ? -12.133 13.672 9 1 98.75 68 GLY A CA 1
ATOM 499 C C . GLY A 1 68 ? -12.266 13.211 7.559 1 98.75 68 GLY A C 1
ATOM 500 O O . GLY A 1 68 ? -11.266 12.969 6.883 1 98.75 68 GLY A O 1
ATOM 501 N N . LYS A 1 69 ? -13.5 13.039 7.125 1 98.81 69 LYS A N 1
ATOM 502 C CA . LYS A 1 69 ? -13.75 12.648 5.742 1 98.81 69 LYS A CA 1
ATOM 503 C C . LYS A 1 69 ? -13.273 13.734 4.773 1 98.81 69 LYS A C 1
ATOM 505 O O . LYS A 1 69 ? -12.734 13.43 3.709 1 98.81 69 LYS A O 1
ATOM 510 N N . VAL A 1 70 ? -13.453 14.969 5.145 1 98.81 70 VAL A N 1
ATOM 511 C CA . VAL A 1 70 ? -12.992 16.078 4.316 1 98.81 70 VAL A CA 1
ATOM 512 C C . VAL A 1 70 ? -11.477 16.016 4.16 1 98.81 70 VAL A C 1
ATOM 514 O O . VAL A 1 70 ? -10.945 16.234 3.07 1 98.81 70 VAL A O 1
ATOM 517 N N . ALA A 1 71 ? -10.844 15.719 5.258 1 98.94 71 ALA A N 1
ATOM 518 C CA . ALA A 1 71 ? -9.391 15.57 5.227 1 98.94 71 ALA A CA 1
ATOM 519 C C . ALA A 1 71 ? -8.977 14.438 4.293 1 98.94 71 ALA A C 1
ATOM 521 O O . ALA A 1 71 ? -8.062 14.594 3.484 1 98.94 71 ALA A O 1
ATOM 522 N N . GLN A 1 72 ? -9.594 13.281 4.406 1 98.94 72 GLN A N 1
ATOM 523 C CA . GLN A 1 72 ? -9.312 12.156 3.52 1 98.94 72 GLN A CA 1
ATOM 524 C C . GLN A 1 72 ? -9.516 12.547 2.059 1 98.94 72 GLN A C 1
ATOM 526 O O . GLN A 1 72 ? -8.695 12.203 1.2 1 98.94 72 GLN A O 1
ATOM 531 N N . ASP A 1 73 ? -10.633 13.258 1.769 1 98.88 73 ASP A N 1
ATOM 532 C CA . ASP A 1 73 ? -10.938 13.703 0.411 1 98.88 73 ASP A CA 1
ATOM 533 C C . ASP A 1 73 ? -9.867 14.656 -0.112 1 98.88 73 ASP A C 1
ATOM 535 O O . ASP A 1 73 ? -9.523 14.625 -1.296 1 98.88 73 ASP A O 1
ATOM 539 N N . ALA A 1 74 ? -9.383 15.484 0.769 1 98.88 74 ALA A N 1
ATOM 540 C CA . ALA A 1 74 ? -8.305 16.391 0.376 1 98.88 74 ALA A CA 1
ATOM 541 C C . ALA A 1 74 ? -7.062 15.617 -0.049 1 98.88 74 ALA A C 1
ATOM 543 O O . ALA A 1 74 ? -6.469 15.898 -1.092 1 98.88 74 ALA A O 1
ATOM 544 N N . THR A 1 75 ? -6.707 14.641 0.743 1 98.88 75 THR A N 1
ATOM 545 C CA . THR A 1 75 ? -5.57 13.797 0.39 1 98.88 75 THR A CA 1
ATOM 546 C C . THR A 1 75 ? -5.836 13.055 -0.92 1 98.88 75 THR A C 1
ATOM 548 O O . THR A 1 75 ? -4.969 13.008 -1.795 1 98.88 75 THR A O 1
ATOM 551 N N . ALA A 1 76 ? -7 12.508 -1.048 1 98.88 76 ALA A N 1
ATOM 552 C CA . ALA A 1 76 ? -7.363 11.797 -2.27 1 98.88 76 ALA A CA 1
ATOM 553 C C . ALA A 1 76 ? -7.254 12.703 -3.49 1 98.88 76 ALA A C 1
ATOM 555 O O . ALA A 1 76 ? -6.754 12.289 -4.539 1 98.88 76 ALA A O 1
ATOM 556 N N . ARG A 1 77 ? -7.715 13.914 -3.359 1 98.69 77 ARG A N 1
ATOM 557 C CA . ARG A 1 77 ? -7.648 14.875 -4.457 1 98.69 77 ARG A CA 1
ATOM 558 C C . ARG A 1 77 ? -6.203 15.156 -4.852 1 98.69 77 ARG A C 1
ATOM 560 O O . ARG A 1 77 ? -5.879 15.203 -6.039 1 98.69 77 ARG A O 1
ATOM 567 N N . MET A 1 78 ? -5.355 15.328 -3.896 1 98.56 78 MET A N 1
ATOM 568 C CA . MET A 1 78 ? -3.943 15.578 -4.18 1 98.56 78 MET A CA 1
ATOM 569 C C . MET A 1 78 ? -3.307 14.383 -4.875 1 98.56 78 MET A C 1
ATOM 571 O O . MET A 1 78 ? -2.496 14.547 -5.789 1 98.56 78 MET A O 1
ATOM 575 N N . LEU A 1 79 ? -3.682 13.195 -4.508 1 98.62 79 LEU A N 1
ATOM 576 C CA . LEU A 1 79 ? -3.121 11.977 -5.074 1 98.62 79 LEU A CA 1
ATOM 577 C C . LEU A 1 79 ? -3.564 11.789 -6.523 1 98.62 79 LEU A C 1
ATOM 579 O O . LEU A 1 79 ? -2.9 11.102 -7.297 1 98.62 79 LEU A O 1
ATOM 583 N N . ARG A 1 80 ? -4.684 12.375 -6.891 1 97.75 80 ARG A N 1
ATOM 584 C CA . ARG A 1 80 ? -5.219 12.242 -8.242 1 97.75 80 ARG A CA 1
ATOM 585 C C . ARG A 1 80 ? -4.434 13.094 -9.234 1 97.75 80 ARG A C 1
ATOM 587 O O . ARG A 1 80 ? -4.547 12.914 -10.445 1 97.75 80 ARG A O 1
ATOM 594 N N . SER A 1 81 ? -3.693 13.992 -8.695 1 96.69 81 SER A N 1
ATOM 595 C CA . SER A 1 81 ? -3.012 14.945 -9.562 1 96.69 81 SER A CA 1
ATOM 596 C C . SER A 1 81 ? -1.737 14.344 -10.148 1 96.69 81 SER A C 1
ATOM 598 O O . SER A 1 81 ? -1.121 14.93 -11.039 1 96.69 81 SER A O 1
ATOM 600 N N . GLY A 1 82 ? -1.35 13.203 -9.695 1 95.44 82 GLY A N 1
ATOM 601 C CA . GLY A 1 82 ? -0.147 12.562 -10.203 1 95.44 82 GLY A CA 1
ATOM 602 C C . GLY A 1 82 ? 0.275 11.352 -9.398 1 95.44 82 GLY A C 1
ATOM 603 O O . GLY A 1 82 ? -0.391 10.977 -8.43 1 95.44 82 GLY A O 1
ATOM 604 N N . GLU A 1 83 ? 1.41 10.781 -9.867 1 94.81 83 GLU A N 1
ATOM 605 C CA . GLU A 1 83 ? 1.981 9.633 -9.172 1 94.81 83 GLU A CA 1
ATOM 606 C C . GLU A 1 83 ? 2.592 10.039 -7.832 1 94.81 83 GLU A C 1
ATOM 608 O O . GLU A 1 83 ? 3.262 11.07 -7.742 1 94.81 83 GLU A O 1
ATOM 613 N N . ALA A 1 84 ? 2.348 9.234 -6.848 1 97.88 84 ALA A N 1
ATOM 614 C CA . ALA A 1 84 ? 2.908 9.523 -5.531 1 97.88 84 ALA A CA 1
ATOM 615 C C . ALA A 1 84 ? 4.371 9.102 -5.453 1 97.88 84 ALA A C 1
ATOM 617 O O . ALA A 1 84 ? 4.75 8.055 -5.984 1 97.88 84 ALA A O 1
ATOM 618 N N . THR A 1 85 ? 5.176 9.891 -4.871 1 97.19 85 THR A N 1
ATOM 619 C CA . THR A 1 85 ? 6.52 9.547 -4.43 1 97.19 85 THR A CA 1
ATOM 620 C C . THR A 1 85 ? 6.559 9.336 -2.918 1 97.19 85 THR A C 1
ATOM 622 O O . THR A 1 85 ? 6.203 10.234 -2.152 1 97.19 85 THR A O 1
ATOM 625 N N . ILE A 1 86 ? 6.922 8.125 -2.529 1 97.12 86 ILE A N 1
ATOM 626 C CA . ILE A 1 86 ? 7 7.738 -1.126 1 97.12 86 ILE A CA 1
ATOM 627 C C . ILE A 1 86 ? 8.461 7.691 -0.687 1 97.12 86 ILE A C 1
ATOM 629 O O . ILE A 1 86 ? 9.219 6.82 -1.121 1 97.12 86 ILE A O 1
ATOM 633 N N . SER A 1 87 ? 8.906 8.617 0.158 1 96.62 87 SER A N 1
ATOM 634 C CA . SER A 1 87 ? 10.258 8.648 0.702 1 96.62 87 SER A CA 1
ATOM 635 C C . SER A 1 87 ? 10.281 8.188 2.156 1 96.62 87 SER A C 1
ATOM 637 O O . SER A 1 87 ? 9.836 8.914 3.047 1 96.62 87 SER A O 1
ATOM 639 N N . LEU A 1 88 ? 10.836 6.988 2.33 1 95.69 88 LEU A N 1
ATOM 640 C CA . LEU A 1 88 ? 10.836 6.402 3.666 1 95.69 88 LEU A CA 1
ATOM 641 C C . LEU A 1 88 ? 11.773 7.164 4.598 1 95.69 88 LEU A C 1
ATOM 643 O O . LEU A 1 88 ? 12.867 7.562 4.191 1 95.69 88 LEU A O 1
ATOM 647 N N . VAL A 1 89 ? 11.383 7.234 5.895 1 95.19 89 VAL A N 1
ATOM 648 C CA . VAL A 1 89 ? 12.234 7.98 6.816 1 95.19 89 VAL A CA 1
ATOM 649 C C . VAL A 1 89 ? 12.898 7.02 7.801 1 95.19 89 VAL A C 1
ATOM 651 O O . VAL A 1 89 ? 13.57 7.449 8.742 1 95.19 89 VAL A O 1
ATOM 654 N N . GLY A 1 90 ? 12.609 5.77 7.664 1 91.75 90 GLY A N 1
ATOM 655 C CA . GLY A 1 90 ? 13.352 4.766 8.414 1 91.75 90 GLY A CA 1
ATOM 656 C C . GLY A 1 90 ? 12.672 4.359 9.703 1 91.75 90 GLY A C 1
ATOM 657 O O . GLY A 1 90 ? 13.273 3.682 10.539 1 91.75 90 GLY A O 1
ATOM 658 N N . SER A 1 91 ? 11.477 4.824 9.922 1 93.56 91 SER A N 1
ATOM 659 C CA . SER A 1 91 ? 10.711 4.445 11.109 1 93.56 91 SER A CA 1
ATOM 660 C C . SER A 1 91 ? 9.344 3.875 10.727 1 93.56 91 SER A C 1
ATOM 662 O O . SER A 1 91 ? 8.992 3.842 9.547 1 93.56 91 SER A O 1
ATOM 664 N N . SER A 1 92 ? 8.648 3.285 11.766 1 94.94 92 SER A N 1
ATOM 665 C CA . SER A 1 92 ? 7.301 2.768 11.562 1 94.94 92 SER A CA 1
ATOM 666 C C . SER A 1 92 ? 6.371 3.189 12.695 1 94.94 92 SER A C 1
ATOM 668 O O . SER A 1 92 ? 6.828 3.57 13.773 1 94.94 92 SER A O 1
ATOM 670 N N . SER A 1 93 ? 5.129 3.256 12.359 1 94.5 93 SER A N 1
ATOM 671 C CA . SER A 1 93 ? 4.055 3.527 13.312 1 94.5 93 SER A CA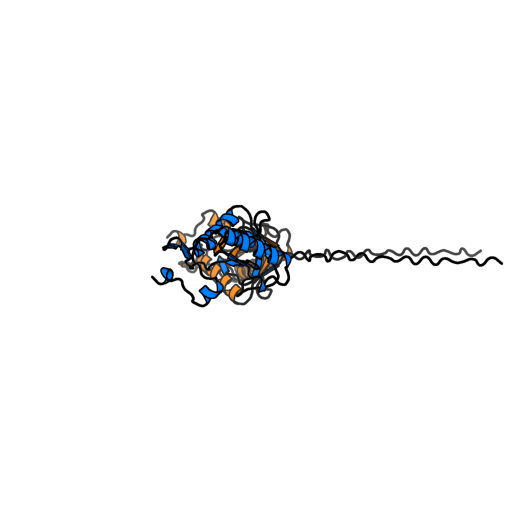 1
ATOM 672 C C . SER A 1 93 ? 2.957 2.475 13.227 1 94.5 93 SER A C 1
ATOM 674 O O . SER A 1 93 ? 2.236 2.4 12.227 1 94.5 93 SER A O 1
ATOM 676 N N . TYR A 1 94 ? 2.828 1.642 14.281 1 92.69 94 TYR A N 1
ATOM 677 C CA . TYR A 1 94 ? 1.817 0.591 14.32 1 92.69 94 TYR A CA 1
ATOM 678 C C . TYR A 1 94 ? 1.921 -0.313 13.094 1 92.69 94 TYR A C 1
ATOM 680 O O . TYR A 1 94 ? 0.911 -0.634 12.469 1 92.69 94 TYR A O 1
ATOM 688 N N . GLY A 1 95 ? 3.143 -0.623 12.688 1 91.5 95 GLY A N 1
ATOM 689 C CA . GLY A 1 95 ? 3.387 -1.559 11.602 1 91.5 95 GLY A CA 1
ATOM 690 C C . GLY A 1 95 ? 3.412 -0.896 10.242 1 91.5 95 GLY A C 1
ATOM 691 O O . GLY A 1 95 ? 3.729 -1.54 9.234 1 91.5 95 GLY A O 1
ATOM 692 N N . ARG A 1 96 ? 3.053 0.371 10.266 1 95.94 96 ARG A N 1
ATOM 693 C CA . ARG A 1 96 ? 3.102 1.122 9.016 1 95.94 96 ARG A CA 1
ATOM 694 C C . ARG A 1 96 ? 4.441 1.832 8.859 1 95.94 96 ARG A C 1
ATOM 696 O O . ARG A 1 96 ? 4.887 2.539 9.758 1 95.94 96 ARG A O 1
ATOM 703 N N . PRO A 1 97 ? 5.098 1.612 7.691 1 96.94 97 PRO A N 1
ATOM 704 C CA . PRO A 1 97 ? 6.254 2.482 7.457 1 96.94 97 PRO A CA 1
ATOM 705 C C . PRO A 1 97 ? 5.875 3.963 7.406 1 96.94 97 PRO A C 1
ATOM 707 O O . PRO A 1 97 ? 4.812 4.312 6.887 1 96.94 97 PRO A O 1
ATOM 710 N N . VAL A 1 98 ? 6.762 4.84 7.996 1 97.81 98 VAL A N 1
ATOM 711 C CA . VAL A 1 98 ? 6.57 6.285 7.98 1 97.81 98 VAL A CA 1
ATOM 712 C C . VAL A 1 98 ? 7.316 6.895 6.797 1 97.81 98 VAL A C 1
ATOM 714 O O . VAL A 1 98 ? 8.438 6.488 6.492 1 97.81 98 VAL A O 1
ATOM 717 N N . ALA A 1 99 ? 6.605 7.867 6.125 1 97.94 99 ALA A N 1
ATOM 718 C CA . ALA A 1 99 ? 7.211 8.391 4.902 1 97.94 99 ALA A CA 1
ATOM 719 C C . ALA A 1 99 ? 6.789 9.836 4.652 1 97.94 99 ALA A C 1
ATOM 721 O O . ALA A 1 99 ? 5.773 10.289 5.184 1 97.94 99 ALA A O 1
ATOM 722 N N . ILE A 1 100 ? 7.711 10.516 3.957 1 98.25 100 ILE A N 1
ATOM 723 C CA . ILE A 1 100 ? 7.297 11.734 3.273 1 98.25 100 ILE A CA 1
ATOM 724 C C . ILE A 1 100 ? 6.621 11.383 1.951 1 98.25 100 ILE A C 1
ATOM 726 O O . ILE A 1 100 ? 7.219 10.734 1.095 1 98.25 100 ILE A O 1
ATOM 730 N N . VAL A 1 101 ? 5.355 11.766 1.836 1 98.56 101 VAL A N 1
ATOM 731 C CA . VAL A 1 101 ? 4.586 11.477 0.63 1 98.56 101 VAL A CA 1
ATOM 732 C C . VAL A 1 101 ? 4.41 12.75 -0.191 1 98.56 101 VAL A C 1
ATOM 734 O O . VAL A 1 101 ? 3.959 13.773 0.328 1 98.56 101 VAL A O 1
ATOM 737 N N . SER A 1 102 ? 4.816 12.695 -1.451 1 98.69 102 SER A N 1
ATOM 738 C CA . SER A 1 102 ? 4.703 13.875 -2.309 1 98.69 102 SER A CA 1
ATOM 739 C C . SER A 1 102 ? 4.082 13.516 -3.654 1 98.69 102 SER A C 1
ATOM 741 O O . SER A 1 102 ? 4.117 12.359 -4.074 1 98.69 102 SER A O 1
ATOM 743 N N . VAL A 1 103 ? 3.438 14.453 -4.246 1 98.44 103 VAL A N 1
ATOM 744 C CA . VAL A 1 103 ? 2.951 14.422 -5.621 1 98.44 103 VAL A CA 1
ATOM 745 C C . VAL A 1 103 ? 3.441 15.656 -6.371 1 98.44 103 VAL A C 1
ATOM 747 O O . VAL A 1 103 ? 3.305 16.781 -5.883 1 98.44 103 VAL A O 1
ATOM 750 N N . ASN A 1 104 ? 4.105 15.477 -7.496 1 97.25 104 ASN A N 1
ATOM 751 C CA . ASN A 1 104 ? 4.656 16.594 -8.266 1 97.25 104 ASN A CA 1
ATOM 752 C C . ASN A 1 104 ? 5.57 17.453 -7.406 1 97.25 104 ASN A C 1
ATOM 754 O O . ASN A 1 104 ? 5.52 18.688 -7.488 1 97.25 104 ASN A O 1
ATOM 758 N N . GLY A 1 105 ? 6.25 16.797 -6.449 1 96.81 105 GLY A N 1
ATOM 759 C CA . GLY A 1 105 ? 7.23 17.5 -5.637 1 96.81 105 GLY A CA 1
ATOM 760 C C . GLY A 1 105 ? 6.621 18.188 -4.438 1 96.81 105 GLY A C 1
ATOM 761 O O . GLY A 1 105 ? 7.34 18.766 -3.619 1 96.81 105 GLY A O 1
ATOM 762 N N . LEU A 1 106 ? 5.309 18.094 -4.309 1 97.88 106 LEU A N 1
ATOM 763 C CA . LEU A 1 106 ? 4.633 18.766 -3.199 1 97.88 106 LEU A CA 1
ATOM 764 C C . LEU A 1 106 ? 4.406 17.797 -2.041 1 97.88 106 LEU A C 1
ATOM 766 O O . LEU A 1 106 ? 3.82 16.719 -2.225 1 97.88 106 LEU A O 1
ATOM 770 N N . ASP A 1 107 ? 4.828 18.203 -0.91 1 98.69 107 ASP A N 1
ATOM 771 C CA . ASP A 1 107 ? 4.668 17.422 0.317 1 98.69 107 ASP A CA 1
ATOM 772 C C . ASP A 1 107 ? 3.209 17.406 0.766 1 98.69 107 ASP A C 1
ATOM 774 O O . ASP A 1 107 ? 2.654 18.438 1.151 1 98.69 107 ASP A O 1
ATOM 778 N N . LEU A 1 108 ? 2.617 16.203 0.822 1 98.88 108 LEU A N 1
ATOM 779 C CA . LEU A 1 108 ? 1.189 16.109 1.107 1 98.88 108 LEU A CA 1
ATOM 780 C C . LEU A 1 108 ? 0.905 16.453 2.568 1 98.88 108 LEU A C 1
ATOM 782 O O . LEU A 1 108 ? -0.149 17 2.889 1 98.88 108 LEU A O 1
ATOM 786 N N . GLY A 1 109 ? 1.803 16.062 3.477 1 98.88 109 GLY A N 1
ATOM 787 C CA . GLY A 1 109 ? 1.636 16.484 4.859 1 98.88 109 GLY A CA 1
ATOM 788 C C . GLY A 1 109 ? 1.585 17.984 5.027 1 98.88 109 GLY A C 1
ATOM 789 O O . GLY A 1 109 ? 0.703 18.516 5.711 1 98.88 109 GLY A O 1
ATOM 790 N N . GLU A 1 110 ? 2.5 18.641 4.367 1 98.94 110 GLU A N 1
ATOM 791 C CA . GLU A 1 110 ? 2.543 20.109 4.41 1 98.94 110 GLU A CA 1
ATOM 792 C C . GLU A 1 110 ? 1.272 20.719 3.822 1 98.94 110 GLU A C 1
ATOM 794 O O . GLU A 1 110 ? 0.693 21.641 4.402 1 98.94 110 GLU A O 1
ATOM 799 N N . GLN A 1 111 ? 0.868 20.188 2.705 1 98.88 111 GLN A N 1
ATOM 800 C CA . GLN A 1 111 ? -0.337 20.672 2.047 1 98.88 111 GLN A CA 1
ATOM 801 C C . GLN A 1 111 ? -1.566 20.469 2.928 1 98.88 111 GLN A C 1
ATOM 803 O O . GLN A 1 111 ? -2.42 21.359 3.021 1 98.88 111 GLN A O 1
ATOM 808 N N . LEU A 1 112 ? -1.652 19.359 3.545 1 98.94 112 LEU A N 1
ATOM 809 C CA . LEU A 1 112 ? -2.787 19.047 4.41 1 98.94 112 LEU A CA 1
ATOM 810 C C . LEU A 1 112 ? -2.848 20.016 5.594 1 98.94 112 LEU A C 1
ATOM 812 O O . LEU A 1 112 ? -3.922 20.5 5.949 1 98.94 112 LEU A O 1
ATOM 816 N N . ILE A 1 113 ? -1.686 20.266 6.164 1 98.94 113 ILE A N 1
ATOM 817 C CA . ILE A 1 113 ? -1.604 21.203 7.273 1 98.94 113 ILE A CA 1
ATOM 818 C C . ILE A 1 113 ? -1.977 22.609 6.789 1 98.94 113 ILE A C 1
ATOM 820 O O . ILE A 1 113 ? -2.758 23.312 7.438 1 98.94 113 ILE A O 1
ATOM 824 N N . SER A 1 114 ? -1.464 23 5.625 1 98.94 114 SER A N 1
ATOM 825 C CA . SER A 1 114 ? -1.72 24.312 5.062 1 98.94 114 SER A CA 1
ATOM 826 C C . SER A 1 114 ? -3.205 24.531 4.793 1 98.94 114 SER A C 1
ATOM 828 O O . SER A 1 114 ? -3.713 25.641 4.914 1 98.94 114 SER A O 1
ATOM 830 N N . GLN A 1 115 ? -3.869 23.484 4.504 1 98.75 115 GLN A N 1
ATOM 831 C CA . GLN A 1 115 ? -5.289 23.547 4.176 1 98.75 115 GLN A CA 1
ATOM 832 C C . GLN A 1 115 ? -6.148 23.469 5.434 1 98.75 115 GLN A C 1
ATOM 834 O O . GLN A 1 115 ? -7.371 23.625 5.371 1 98.75 115 GLN A O 1
ATOM 839 N N . GLY A 1 116 ? -5.512 23.172 6.547 1 98.75 116 GLY A N 1
ATOM 840 C CA . GLY A 1 116 ? -6.211 23.156 7.82 1 98.75 116 GLY A CA 1
ATOM 841 C C . GLY A 1 116 ? -6.863 21.812 8.117 1 98.75 116 GLY A C 1
ATOM 842 O O . GLY A 1 116 ? -7.973 21.766 8.656 1 98.75 116 GLY A O 1
ATOM 843 N N . PHE A 1 117 ? -6.199 20.719 7.789 1 98.75 117 PHE A N 1
ATOM 844 C CA . PHE A 1 117 ? -6.824 19.422 8.031 1 98.75 117 PHE A CA 1
ATOM 845 C C . PHE A 1 117 ? -5.898 18.516 8.844 1 98.75 117 PHE A C 1
ATOM 847 O O . PHE A 1 117 ? -6.23 17.359 9.109 1 98.75 117 PHE A O 1
ATOM 854 N N . ALA A 1 118 ? -4.738 19.016 9.219 1 98.94 118 ALA A N 1
ATOM 855 C CA . ALA A 1 118 ? -3.764 18.312 10.047 1 98.94 118 ALA A CA 1
ATOM 856 C C . ALA A 1 118 ? -2.979 19.281 10.93 1 98.94 118 ALA A C 1
ATOM 858 O O . ALA A 1 118 ? -2.982 20.484 10.688 1 98.94 118 ALA A O 1
ATOM 859 N N . VAL A 1 119 ? -2.375 18.719 11.969 1 98.94 119 VAL A N 1
ATOM 860 C CA . VAL A 1 119 ? -1.509 19.5 12.844 1 98.94 119 VAL A CA 1
ATOM 861 C C . VAL A 1 119 ? -0.079 18.969 12.766 1 98.94 119 VAL A C 1
ATOM 863 O O . VAL A 1 119 ? 0.137 17.797 12.461 1 98.94 119 VAL A O 1
ATOM 866 N N . PRO A 1 120 ? 0.87 19.922 12.945 1 98.88 120 PRO A N 1
ATOM 867 C CA . PRO A 1 120 ? 2.254 19.438 12.984 1 98.88 120 PRO A CA 1
ATOM 868 C C . PRO A 1 120 ? 2.529 18.531 14.18 1 98.88 120 PRO A C 1
ATOM 870 O O . PRO A 1 120 ? 2.207 18.891 15.32 1 98.88 120 PRO A O 1
ATOM 873 N N . ALA A 1 121 ? 3.074 17.375 13.922 1 98.56 121 ALA A N 1
ATOM 874 C CA . ALA A 1 121 ? 3.607 16.5 14.969 1 98.56 121 ALA A CA 1
ATOM 875 C C . ALA A 1 121 ? 5.125 16.625 15.07 1 98.56 121 ALA A C 1
ATOM 877 O O . ALA A 1 121 ? 5.855 15.688 14.773 1 98.56 121 ALA A O 1
ATOM 878 N N . THR A 1 122 ? 5.594 17.672 15.594 1 98.12 122 THR A N 1
ATOM 879 C CA . THR A 1 122 ? 7 18.062 15.547 1 98.12 122 THR A CA 1
ATOM 880 C C . THR A 1 122 ? 7.859 17.094 16.344 1 98.12 1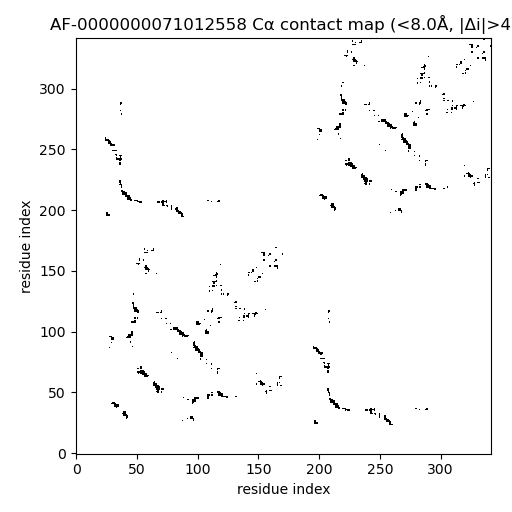22 THR A C 1
ATOM 882 O O . THR A 1 122 ? 9.055 16.938 16.078 1 98.12 122 THR A O 1
ATOM 885 N N . LYS A 1 123 ? 7.281 16.453 17.344 1 96.94 123 LYS A N 1
ATOM 886 C CA . LYS A 1 123 ? 8.016 15.492 18.156 1 96.94 123 LYS A CA 1
ATOM 887 C C . LYS A 1 123 ? 8.602 14.375 17.297 1 96.94 123 LYS A C 1
ATOM 889 O O . LYS A 1 123 ? 9.578 13.727 17.688 1 96.94 123 LYS A O 1
ATOM 894 N N . TYR A 1 124 ? 8.07 14.195 16.109 1 97.19 124 TYR A N 1
ATOM 895 C CA . TYR A 1 124 ? 8.547 13.125 15.242 1 97.19 124 TYR A CA 1
ATOM 896 C C . TYR A 1 124 ? 9.461 13.68 14.156 1 97.19 124 TYR A C 1
ATOM 898 O O . TYR A 1 124 ? 9.867 12.945 13.25 1 97.19 124 TYR A O 1
ATOM 906 N N . LEU A 1 125 ? 9.758 14.945 14.211 1 97.88 125 LEU A N 1
ATOM 907 C CA . LEU A 1 125 ? 10.562 15.586 13.172 1 97.88 125 LEU A CA 1
ATOM 908 C C . LEU A 1 125 ? 11.883 16.078 13.742 1 97.88 125 LEU A C 1
ATOM 910 O O . LEU A 1 125 ? 12.484 17.016 13.203 1 97.88 125 LEU A O 1
ATOM 914 N N . LYS A 1 126 ? 12.336 15.5 14.797 1 96.31 126 LYS A N 1
ATOM 915 C CA . LYS A 1 126 ? 13.578 15.914 15.438 1 96.31 126 LYS A CA 1
ATOM 916 C C . LYS A 1 126 ? 14.758 15.812 14.469 1 96.31 126 LYS A C 1
ATOM 918 O O . LYS A 1 126 ? 15.68 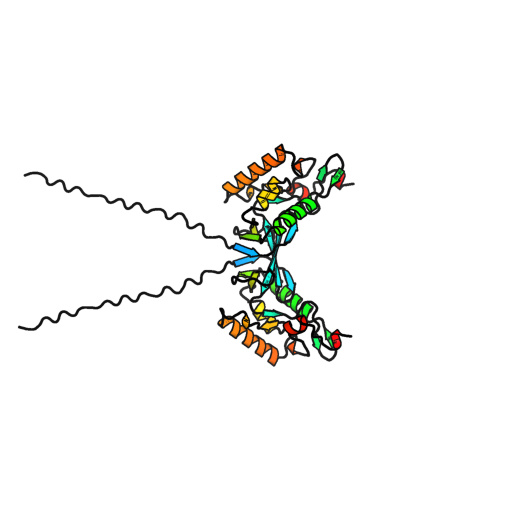16.625 14.516 1 96.31 126 LYS A O 1
ATOM 923 N N . ASN A 1 127 ? 14.75 14.805 13.562 1 95.06 127 ASN A N 1
ATOM 924 C CA . ASN A 1 127 ? 15.844 14.594 12.617 1 95.06 127 ASN A CA 1
ATOM 925 C C . ASN A 1 127 ? 15.633 15.398 11.336 1 95.06 127 ASN A C 1
ATOM 927 O O . ASN A 1 127 ? 16.391 15.266 10.375 1 95.06 127 ASN A O 1
ATOM 931 N N . ASP A 1 128 ? 14.633 16.125 11.305 1 96.94 128 ASP A N 1
ATOM 932 C CA . ASP A 1 128 ? 14.32 16.984 10.164 1 96.94 128 ASP A CA 1
ATOM 933 C C . ASP A 1 128 ? 13.781 18.328 10.625 1 96.94 128 ASP A C 1
ATOM 935 O O . ASP A 1 128 ? 12.609 18.656 10.383 1 96.94 128 ASP A O 1
ATOM 939 N N . PRO A 1 129 ? 14.602 19.125 11.227 1 97.56 129 PRO A N 1
ATOM 940 C CA . PRO A 1 129 ? 14.156 20.391 11.82 1 97.56 129 PRO A CA 1
ATOM 941 C C . PRO A 1 129 ? 13.625 21.375 10.781 1 97.56 129 PRO A C 1
ATOM 943 O O . PRO A 1 129 ? 12.75 22.188 11.086 1 97.56 129 PRO A O 1
ATOM 946 N N . GLU A 1 130 ? 14.164 21.328 9.586 1 97.94 130 GLU A N 1
ATOM 947 C CA . GLU A 1 130 ? 13.664 22.203 8.547 1 97.94 130 GLU A CA 1
ATOM 948 C C . GLU A 1 130 ? 12.195 21.922 8.234 1 97.94 130 GLU A C 1
ATOM 950 O O . GLU A 1 130 ? 11.383 22.844 8.125 1 97.94 130 GLU A O 1
ATOM 955 N N . ARG A 1 131 ? 11.82 20.719 8.141 1 98.44 131 ARG A N 1
ATOM 956 C CA . ARG A 1 131 ? 10.438 20.328 7.906 1 98.44 131 ARG A CA 1
ATOM 957 C C . ARG A 1 131 ? 9.547 20.719 9.086 1 98.44 131 ARG A C 1
ATOM 959 O O . ARG A 1 131 ? 8.43 21.203 8.898 1 98.44 131 ARG A O 1
ATOM 966 N N . ALA A 1 132 ? 10.047 20.469 10.25 1 98.75 132 ALA A N 1
ATOM 967 C CA . ALA A 1 132 ? 9.312 20.875 11.438 1 98.75 132 ALA A CA 1
ATOM 968 C C . ALA A 1 132 ? 8.945 22.359 11.383 1 98.75 132 ALA A C 1
ATOM 970 O O . ALA A 1 132 ? 7.793 22.734 11.609 1 98.75 132 ALA A O 1
ATOM 971 N N . THR A 1 133 ? 9.922 23.125 11.016 1 98.75 133 THR A N 1
ATOM 972 C CA . THR A 1 133 ? 9.719 24.562 10.953 1 98.75 133 THR A CA 1
ATOM 973 C C . THR A 1 133 ? 8.68 24.906 9.883 1 98.75 133 THR A C 1
ATOM 975 O O . THR A 1 133 ? 7.758 25.688 10.141 1 98.75 133 THR A O 1
ATOM 978 N N . ARG A 1 134 ? 8.797 24.312 8.734 1 98.81 134 ARG A N 1
ATOM 979 C CA . ARG A 1 134 ? 7.852 24.562 7.648 1 98.81 134 ARG A CA 1
ATOM 980 C C . ARG A 1 134 ? 6.438 24.188 8.062 1 98.81 134 ARG A C 1
ATOM 982 O O . ARG A 1 134 ? 5.484 24.922 7.793 1 98.81 134 ARG A O 1
ATOM 989 N N . TYR A 1 135 ? 6.301 23.047 8.711 1 98.94 135 TYR A N 1
ATOM 990 C CA . TYR A 1 135 ? 4.984 22.578 9.109 1 98.94 135 TYR A CA 1
ATOM 991 C C . TYR A 1 135 ? 4.336 23.531 10.109 1 98.94 135 TYR A C 1
ATOM 993 O O . TYR A 1 135 ? 3.143 23.812 10.016 1 98.94 135 TYR A O 1
ATOM 1001 N N . VAL A 1 136 ? 5.113 24 11.023 1 98.88 136 VAL A N 1
ATOM 1002 C CA . VAL A 1 136 ? 4.59 24.922 12.031 1 98.88 136 VAL A CA 1
ATOM 1003 C C . VAL A 1 136 ? 4.184 26.234 11.359 1 98.88 136 VAL A C 1
ATOM 1005 O O . VAL A 1 136 ? 3.131 26.797 11.672 1 98.88 136 VAL A O 1
ATOM 1008 N N . GLU A 1 137 ? 5.004 26.719 10.453 1 98.88 137 GLU A N 1
ATOM 1009 C CA . GLU A 1 137 ? 4.723 27.969 9.758 1 98.88 137 GLU A CA 1
ATOM 1010 C C . GLU A 1 137 ? 3.408 27.891 8.984 1 98.88 137 GLU A C 1
ATOM 1012 O O . GLU A 1 137 ? 2.568 28.781 9.086 1 98.88 137 GLU A O 1
ATOM 1017 N N . VAL A 1 138 ? 3.201 26.828 8.258 1 98.88 138 VAL A N 1
ATOM 1018 C CA . VAL A 1 138 ? 1.986 26.719 7.453 1 98.88 138 VAL A CA 1
ATOM 1019 C C . VAL A 1 138 ? 0.786 26.469 8.359 1 98.88 138 VAL A C 1
ATOM 1021 O O . VAL A 1 138 ? -0.339 26.859 8.039 1 98.88 138 VAL A O 1
ATOM 1024 N N . PHE A 1 139 ? 0.997 25.844 9.516 1 98.94 139 PHE A N 1
ATOM 1025 C CA . PHE A 1 139 ? -0.064 25.672 10.5 1 98.94 139 PHE A CA 1
ATOM 1026 C C . PHE A 1 139 ? -0.55 27.016 11.031 1 98.94 139 PHE A C 1
ATOM 1028 O O . PHE A 1 139 ? -1.755 27.281 11.055 1 98.94 139 PHE A O 1
ATOM 1035 N N . GLU A 1 140 ? 0.383 27.781 11.43 1 98.88 140 GLU A N 1
ATOM 1036 C CA . GLU A 1 140 ? 0.04 29.109 11.969 1 98.88 140 GLU A CA 1
ATOM 1037 C C . GLU A 1 140 ? -0.665 29.953 10.922 1 98.88 140 GLU A C 1
ATOM 1039 O O . GLU A 1 140 ? -1.604 30.688 11.242 1 98.88 140 GLU A O 1
ATOM 1044 N N . ASP A 1 141 ? -0.14 29.891 9.703 1 98.94 141 ASP A N 1
ATOM 1045 C CA . ASP A 1 141 ? -0.785 30.609 8.609 1 98.94 141 ASP A CA 1
ATOM 1046 C C . ASP A 1 141 ? -2.227 30.156 8.422 1 98.94 141 ASP A C 1
ATOM 1048 O O . ASP A 1 141 ? -3.133 30.969 8.266 1 98.94 141 ASP A O 1
ATOM 1052 N N . ALA A 1 142 ? -2.504 28.828 8.422 1 98.94 142 ALA A N 1
ATOM 1053 C CA . ALA A 1 142 ? -3.848 28.266 8.297 1 98.94 142 ALA A CA 1
ATOM 1054 C C . ALA A 1 142 ? -4.746 28.734 9.438 1 98.94 142 ALA A C 1
ATOM 1056 O O . ALA A 1 142 ? -5.914 29.062 9.227 1 98.94 142 ALA A O 1
ATOM 1057 N N . ARG A 1 143 ? -4.176 28.719 10.617 1 98.75 143 ARG A N 1
ATOM 1058 C CA . ARG A 1 143 ? -4.914 29.172 11.789 1 98.75 143 ARG A CA 1
ATOM 1059 C C . ARG A 1 143 ? -5.328 30.625 11.648 1 98.75 143 ARG A C 1
ATOM 1061 O O . ARG A 1 143 ? -6.492 30.969 11.859 1 98.75 143 ARG A O 1
ATOM 1068 N N . ARG A 1 144 ? -4.43 31.453 11.258 1 98.56 144 ARG A N 1
ATOM 1069 C CA . ARG A 1 144 ? -4.66 32.875 11.133 1 98.56 144 ARG A CA 1
ATOM 1070 C C . ARG A 1 144 ? -5.754 33.188 10.102 1 98.56 144 ARG A C 1
ATOM 1072 O O . ARG A 1 144 ? -6.539 34.094 10.273 1 98.56 144 ARG A O 1
ATOM 1079 N N . HIS A 1 145 ? -5.777 32.375 9.086 1 98.69 145 HIS A N 1
ATOM 1080 C CA . HIS A 1 145 ? -6.707 32.594 7.992 1 98.69 145 HIS A CA 1
ATOM 1081 C C . HIS A 1 145 ? -7.953 31.734 8.125 1 98.69 145 HIS A C 1
ATOM 1083 O O . HIS A 1 145 ? -8.75 31.641 7.188 1 98.69 145 HIS A O 1
ATOM 1089 N N . ARG A 1 146 ? -8.055 31 9.18 1 98.31 146 ARG A N 1
ATOM 1090 C CA . ARG A 1 146 ? -9.227 30.219 9.539 1 98.31 146 ARG A CA 1
ATOM 1091 C C . ARG A 1 146 ? -9.555 29.203 8.453 1 98.31 146 ARG A C 1
ATOM 1093 O O . ARG A 1 146 ? -10.711 29.078 8.039 1 98.31 146 ARG A O 1
ATOM 1100 N N . ARG A 1 147 ? -8.57 28.516 7.996 1 98.69 147 ARG A N 1
ATOM 1101 C CA . ARG A 1 147 ? -8.773 27.5 6.965 1 98.69 147 ARG A CA 1
ATOM 1102 C C . ARG A 1 147 ? -9.156 26.156 7.574 1 98.69 147 ARG A C 1
ATOM 1104 O O . ARG A 1 147 ? -8.609 25.766 8.609 1 98.69 147 ARG A O 1
ATOM 1111 N N . GLY A 1 148 ? -10.039 25.422 6.875 1 98.12 148 GLY A N 1
ATOM 1112 C CA . GLY A 1 148 ? -10.398 24.078 7.285 1 98.12 148 GLY A CA 1
ATOM 1113 C C . GLY A 1 148 ? -10.93 24 8.703 1 98.12 148 GLY A C 1
ATOM 1114 O O . GLY A 1 148 ? -11.875 24.719 9.055 1 98.12 148 GLY A O 1
ATOM 1115 N N . ILE A 1 149 ? -10.297 23.25 9.484 1 98.19 149 ILE A N 1
ATOM 1116 C CA . ILE A 1 149 ? -10.758 22.969 10.844 1 98.19 149 ILE A CA 1
ATOM 1117 C C . ILE A 1 149 ? -10.625 24.234 11.695 1 98.19 149 ILE A C 1
ATOM 1119 O O . ILE A 1 149 ? -11.25 24.328 12.758 1 98.19 149 ILE A O 1
ATOM 1123 N N . HIS A 1 150 ? -9.875 25.172 11.266 1 98.44 150 HIS A N 1
ATOM 1124 C CA . HIS A 1 150 ? -9.625 26.375 12.039 1 98.44 150 HIS A CA 1
ATOM 1125 C C . HIS A 1 150 ? -10.781 27.359 11.922 1 98.44 150 HIS A C 1
ATOM 1127 O O . HIS A 1 150 ? -10.82 28.375 12.617 1 98.44 150 HIS A O 1
ATOM 1133 N N . SER A 1 151 ? -11.781 27.062 11.086 1 97.44 151 SER A N 1
ATOM 1134 C CA . SER A 1 151 ? -12.898 27.969 10.836 1 97.44 151 SER A CA 1
ATOM 1135 C C . SER A 1 151 ? -13.984 27.812 11.891 1 97.44 151 SER A C 1
ATOM 1137 O O . SER A 1 151 ? -15.008 28.484 11.844 1 97.44 151 SER A O 1
ATOM 1139 N N . GLY A 1 152 ? -13.75 26.859 12.789 1 97.44 152 GLY A N 1
ATOM 1140 C CA . GLY A 1 152 ? -14.711 26.578 13.844 1 97.44 152 GLY A CA 1
ATOM 1141 C C . GLY A 1 152 ? -14.094 25.844 15.016 1 97.44 152 GLY A C 1
ATOM 1142 O O . GLY A 1 152 ? -12.945 26.094 15.383 1 97.44 152 GLY A O 1
ATOM 1143 N N . GLU A 1 153 ? -14.961 25.047 15.672 1 97.69 153 GLU A N 1
ATOM 1144 C CA . GLU A 1 153 ? -14.484 24.266 16.812 1 97.69 153 GLU A CA 1
ATOM 1145 C C . GLU A 1 153 ? -13.984 22.891 16.375 1 97.69 153 GLU A C 1
ATOM 1147 O O . GLU A 1 153 ? -14.594 22.25 15.516 1 97.69 153 GLU A O 1
ATOM 1152 N N . TRP A 1 154 ? -12.93 22.516 16.938 1 98.25 154 TRP A N 1
ATOM 1153 C CA . TRP A 1 154 ? -12.352 21.203 16.625 1 98.25 154 TRP A CA 1
ATOM 1154 C C . TRP A 1 154 ? -11.516 20.688 17.797 1 98.25 154 TRP A C 1
ATOM 1156 O O . TRP A 1 154 ? -11.227 21.438 18.734 1 98.25 154 TRP A O 1
ATOM 1166 N N . ILE A 1 155 ? -11.305 19.375 17.75 1 98.31 155 ILE A N 1
ATOM 1167 C CA . ILE A 1 155 ? -10.484 18.719 18.766 1 98.31 155 ILE A CA 1
ATOM 1168 C C . ILE A 1 155 ? -9.203 18.188 18.125 1 98.31 155 ILE A C 1
ATOM 1170 O O . ILE A 1 155 ? -9.25 17.594 17.031 1 98.31 155 ILE A O 1
ATOM 1174 N N . GLU A 1 156 ? -8.086 18.406 18.766 1 98.38 156 GLU A N 1
ATOM 1175 C CA . GLU A 1 156 ? -6.824 17.828 18.312 1 98.38 156 GLU A CA 1
ATOM 1176 C C . GLU A 1 156 ? -6.938 16.328 18.125 1 98.38 156 GLU A C 1
ATOM 1178 O O . GLU A 1 156 ? -7.555 15.633 18.938 1 98.38 156 GLU A O 1
ATOM 1183 N N . PRO A 1 157 ? -6.312 15.836 17.047 1 98.62 157 PRO A N 1
ATOM 1184 C CA . PRO A 1 157 ? -6.477 14.414 16.75 1 98.62 157 PRO A CA 1
ATOM 1185 C C . PRO A 1 157 ? -6.043 13.516 17.906 1 98.62 157 PRO A C 1
ATOM 1187 O O . PRO A 1 157 ? -6.715 12.523 18.203 1 98.62 157 PRO A O 1
ATOM 1190 N N . GLU A 1 158 ? -4.977 13.812 18.547 1 97.62 158 GLU A N 1
ATOM 1191 C CA . GLU A 1 158 ? -4.508 13.016 19.672 1 97.62 158 GLU A CA 1
ATOM 1192 C C . GLU A 1 158 ? -5.547 12.984 20.797 1 97.62 158 GLU A C 1
ATOM 1194 O O . GLU A 1 158 ? -5.816 11.922 21.359 1 97.62 158 GLU A O 1
ATOM 1199 N N . LYS A 1 159 ? -6.059 14.117 21.125 1 98.44 159 LYS A N 1
ATOM 1200 C CA . LYS A 1 159 ? -7.086 14.195 22.156 1 98.44 159 LYS A CA 1
ATOM 1201 C C . LYS A 1 159 ? -8.344 13.438 21.734 1 98.44 159 LYS A C 1
ATOM 1203 O O . LYS A 1 159 ? -8.984 12.781 22.562 1 98.44 159 LYS A O 1
ATOM 1208 N N . TRP A 1 160 ? -8.781 13.617 20.516 1 98.44 160 TRP A N 1
ATOM 1209 C CA . TRP A 1 160 ? -9.93 12.883 19.984 1 98.44 160 TRP A CA 1
ATOM 1210 C C . TRP A 1 160 ? -9.711 11.375 20.125 1 98.44 160 TRP A C 1
ATOM 1212 O O . TRP A 1 160 ? -10.625 10.648 20.516 1 98.44 160 TRP A O 1
ATOM 1222 N N . ARG A 1 161 ? -8.5 10.883 19.812 1 97.62 161 ARG A N 1
ATOM 1223 C CA . ARG A 1 161 ? -8.172 9.461 19.953 1 97.62 161 ARG A CA 1
ATOM 1224 C C . ARG A 1 161 ? -8.289 9.016 21.406 1 97.62 161 ARG A C 1
ATOM 1226 O O . ARG A 1 161 ? -8.57 7.848 21.688 1 97.62 161 ARG A O 1
ATOM 1233 N N . ARG A 1 162 ? -8.078 9.961 22.266 1 97.81 162 ARG A N 1
ATOM 1234 C CA . ARG A 1 162 ? -8.148 9.656 23.703 1 97.81 162 ARG A CA 1
ATOM 1235 C C . ARG A 1 162 ? -9.578 9.773 24.219 1 97.81 162 ARG A C 1
ATOM 1237 O O . ARG A 1 162 ? -9.82 9.656 25.422 1 97.81 162 ARG A O 1
ATOM 1244 N N . GLY A 1 163 ? -10.492 10.109 23.359 1 97 163 GLY A N 1
ATOM 1245 C CA . GLY A 1 163 ? -11.891 9.977 23.75 1 97 163 GLY A CA 1
ATOM 1246 C C . GLY A 1 163 ? -12.617 11.312 23.828 1 97 163 GLY A C 1
ATOM 1247 O O . GLY A 1 163 ? -13.828 11.352 24.016 1 97 163 GLY A O 1
ATOM 1248 N N . GLU A 1 164 ? -11.891 12.461 23.703 1 97.69 164 GLU A N 1
ATOM 1249 C CA . GLU A 1 164 ? -12.555 13.758 23.688 1 97.69 164 GLU A CA 1
ATOM 1250 C C . GLU A 1 164 ? -13.469 13.906 22.469 1 97.69 164 GLU A C 1
ATOM 1252 O O . GLU A 1 164 ? -13.133 13.438 21.391 1 97.69 164 GLU A O 1
ATOM 1257 N N . ARG A 1 165 ? -14.688 14.484 22.781 1 96.94 165 ARG A N 1
ATOM 1258 C CA . ARG A 1 165 ? -15.664 14.703 21.719 1 96.94 165 ARG A CA 1
ATOM 1259 C C . ARG A 1 165 ? -16.312 16.078 21.844 1 96.94 165 ARG A C 1
ATOM 1261 O O . ARG A 1 165 ? -16.562 16.547 22.953 1 96.94 165 ARG A O 1
ATOM 1268 N N . LEU A 1 166 ? -16.625 16.656 20.656 1 96.38 166 LEU A N 1
ATOM 1269 C CA . LEU A 1 166 ? -17.422 17.891 20.641 1 96.38 166 LEU A CA 1
ATOM 1270 C C . LEU A 1 166 ? -18.859 17.594 21.031 1 96.38 166 LEU A C 1
ATOM 1272 O O . LEU A 1 166 ? -19.344 16.469 20.891 1 96.38 166 LEU A O 1
ATOM 1276 N N . ALA A 1 167 ? -19.531 18.609 21.469 1 91.62 167 ALA A N 1
ATOM 1277 C CA . ALA A 1 167 ? -20.938 18.484 21.828 1 91.62 167 ALA A CA 1
ATOM 1278 C C . ALA A 1 167 ? -21.781 18.016 20.641 1 91.62 167 ALA A C 1
ATOM 1280 O O . ALA A 1 167 ? -22.703 17.203 20.812 1 91.62 167 ALA A O 1
ATOM 1281 N N . CYS A 1 168 ? -21.516 18.422 19.516 1 90.88 168 CYS A N 1
ATOM 1282 C CA . CYS A 1 168 ? -22.297 18.094 18.328 1 90.88 168 CYS A CA 1
ATOM 1283 C C . CYS A 1 168 ? -22.078 16.641 17.906 1 90.88 168 CYS A C 1
ATOM 1285 O O . CYS A 1 168 ? -22.859 16.078 17.141 1 90.88 168 CYS A O 1
ATOM 1287 N N . GLU A 1 169 ? -20.938 16 18.312 1 88.94 169 GLU A N 1
ATOM 1288 C CA . GLU A 1 169 ? -20.641 14.609 17.984 1 88.94 169 GLU A CA 1
ATOM 1289 C C . GLU A 1 169 ? -21.391 13.648 18.906 1 88.94 169 GLU A C 1
ATOM 1291 O O . GLU A 1 169 ? -21.5 12.461 18.609 1 88.94 169 GLU A O 1
ATOM 1296 N N . ARG A 1 170 ? -21.797 14.195 20 1 75.25 170 ARG A N 1
ATOM 1297 C CA . ARG A 1 170 ? -22.484 13.367 21 1 75.25 170 ARG A CA 1
ATOM 1298 C C . ARG A 1 170 ? -23.969 13.258 20.672 1 75.25 170 ARG A C 1
ATOM 1300 O O . ARG A 1 170 ? -24.656 12.391 21.203 1 75.25 170 ARG A O 1
ATOM 1307 N N . ARG A 1 171 ? -24.406 14.258 19.766 1 62.47 171 ARG A N 1
ATOM 1308 C CA . ARG A 1 171 ? -25.859 14.258 19.562 1 62.47 171 ARG A CA 1
ATOM 1309 C C . ARG A 1 171 ? -26.266 13.172 18.562 1 62.47 171 ARG A C 1
ATOM 1311 O O . ARG A 1 171 ? -25.5 12.82 17.672 1 62.47 171 ARG A O 1
ATOM 1318 N N . MET B 1 1 ? 78.562 34.625 4.324 1 41.84 1 MET B N 1
ATOM 1319 C CA . MET B 1 1 ? 77.875 33.375 4.543 1 41.84 1 MET B CA 1
ATOM 1320 C C . MET B 1 1 ? 76.375 33.625 4.742 1 41.84 1 MET B C 1
ATOM 1322 O O . MET B 1 1 ? 75.938 34.156 5.766 1 41.84 1 MET B O 1
ATOM 1326 N N . ARG B 1 2 ? 75.625 34.031 3.631 1 56.12 2 ARG B N 1
ATOM 1327 C CA . ARG B 1 2 ? 74.25 34.344 3.648 1 56.12 2 ARG B CA 1
ATOM 1328 C C . ARG B 1 2 ? 73.375 33.156 4.051 1 56.12 2 ARG B C 1
ATOM 1330 O O . ARG B 1 2 ? 73.625 32.062 3.527 1 56.12 2 ARG B O 1
ATOM 1337 N N . PRO B 1 3 ? 72.625 33.156 5.191 1 57.38 3 PRO B N 1
ATOM 1338 C CA . PRO B 1 3 ? 71.812 32.031 5.582 1 57.38 3 PRO B CA 1
ATOM 1339 C C . PRO B 1 3 ? 70.75 31.719 4.559 1 57.38 3 PRO B C 1
ATOM 1341 O O . PRO B 1 3 ? 70.188 32.625 3.953 1 57.38 3 PRO B O 1
ATOM 1344 N N . LEU B 1 4 ? 70.812 30.641 3.758 1 57.94 4 LEU B N 1
ATOM 1345 C CA . LEU B 1 4 ? 69.75 30.094 2.92 1 57.94 4 LEU B CA 1
ATOM 1346 C C . LEU B 1 4 ? 68.562 29.719 3.76 1 57.94 4 LEU B C 1
ATOM 1348 O O . LEU B 1 4 ? 68.625 28.875 4.66 1 57.94 4 LEU B O 1
ATOM 1352 N N . LEU B 1 5 ? 67.562 30.609 3.992 1 56.97 5 LEU B N 1
ATOM 1353 C CA . LEU B 1 5 ? 66.312 30.375 4.648 1 56.97 5 LEU B CA 1
ATOM 1354 C C . LEU B 1 5 ? 65.438 29.406 3.838 1 56.97 5 LEU B C 1
ATOM 1356 O O . LEU B 1 5 ? 65.125 29.672 2.68 1 56.97 5 LEU B O 1
ATOM 1360 N N . LEU B 1 6 ? 65.562 28.094 4.023 1 56 6 LEU B N 1
ATOM 1361 C CA . LEU B 1 6 ? 64.688 27.078 3.473 1 56 6 LEU B CA 1
ATOM 1362 C C . LEU B 1 6 ? 63.25 27.312 3.922 1 56 6 LEU B C 1
ATOM 1364 O O . LEU B 1 6 ? 62.938 27.297 5.121 1 56 6 LEU B O 1
ATOM 1368 N N . LEU B 1 7 ? 62.5 28.047 3.16 1 58 7 LEU B N 1
ATOM 1369 C CA . LEU B 1 7 ? 61.062 28.203 3.387 1 58 7 LEU B CA 1
ATOM 1370 C C . LEU B 1 7 ? 60.344 26.875 3.201 1 58 7 LEU B C 1
ATOM 1372 O O . LEU B 1 7 ? 60.344 26.297 2.111 1 58 7 LEU B O 1
ATOM 1376 N N . LEU B 1 8 ? 60.094 26.109 4.262 1 59.81 8 LEU B N 1
ATOM 1377 C CA . LEU B 1 8 ? 59.219 24.938 4.297 1 59.81 8 LEU B CA 1
ATOM 1378 C C . LEU B 1 8 ? 57.781 25.312 3.971 1 59.81 8 LEU B C 1
ATOM 1380 O O . LEU B 1 8 ? 57.156 26.094 4.691 1 59.81 8 LEU B O 1
ATOM 1384 N N . SER B 1 9 ? 57.406 25.125 2.693 1 63.66 9 SER B N 1
ATOM 1385 C CA . SER B 1 9 ? 56.031 25.297 2.293 1 63.66 9 SER B CA 1
ATOM 1386 C C . SER B 1 9 ? 55.125 24.219 2.9 1 63.66 9 SER B C 1
ATOM 1388 O O . SER B 1 9 ? 55.344 23.031 2.668 1 63.66 9 SER B O 1
ATOM 1390 N N . VAL B 1 10 ? 54.375 24.547 3.986 1 65.06 10 VAL B N 1
ATOM 1391 C CA . VAL B 1 10 ? 53.344 23.703 4.551 1 65.06 10 VAL B CA 1
ATOM 1392 C C . VAL B 1 10 ? 52.125 23.703 3.635 1 65.06 10 VAL B C 1
ATOM 1394 O O . VAL B 1 10 ? 51.469 24.734 3.477 1 65.06 10 VAL B O 1
ATOM 1397 N N . THR B 1 11 ? 52.062 22.766 2.668 1 64.75 11 THR B N 1
ATOM 1398 C CA . THR B 1 11 ? 50.844 22.547 1.917 1 64.75 11 THR B CA 1
ATOM 1399 C C . THR B 1 11 ? 49.75 21.984 2.824 1 64.75 11 THR B C 1
ATOM 1401 O O . THR B 1 11 ? 49.875 20.875 3.35 1 64.75 11 THR B O 1
ATOM 1404 N N . VAL B 1 12 ? 48.875 22.828 3.387 1 63.97 12 VAL B N 1
ATOM 1405 C CA . VAL B 1 12 ? 47.656 22.406 4.059 1 63.97 12 VAL B CA 1
ATOM 1406 C C . VAL B 1 12 ? 46.688 21.828 3.035 1 63.97 12 VAL B C 1
ATOM 1408 O O . VAL B 1 12 ? 46.188 22.547 2.166 1 63.97 12 VAL B O 1
ATOM 1411 N N . SER B 1 13 ? 46.719 20.562 2.768 1 59.5 13 SER B N 1
ATOM 1412 C CA . SER B 1 13 ? 45.656 19.906 2.027 1 59.5 13 SER B CA 1
ATOM 1413 C C . SER B 1 13 ? 44.312 20 2.773 1 59.5 13 SER B C 1
ATOM 1415 O O . SER B 1 13 ? 44.188 19.438 3.863 1 59.5 13 SER B O 1
ATOM 1417 N N . ALA B 1 14 ? 43.562 21.031 2.498 1 55.12 14 ALA B N 1
ATOM 1418 C CA . ALA B 1 14 ? 42.188 21.047 2.979 1 55.12 14 ALA B CA 1
ATOM 1419 C C . ALA B 1 14 ? 41.438 19.781 2.551 1 55.12 14 ALA B C 1
ATOM 1421 O O . ALA B 1 14 ? 41.281 19.516 1.354 1 55.12 14 ALA B O 1
ATOM 1422 N N . CYS B 1 15 ? 41.312 18.812 3.41 1 52.56 15 CYS B N 1
ATOM 1423 C CA . CYS B 1 15 ? 40.344 17.734 3.244 1 52.56 15 CYS B CA 1
ATOM 1424 C C . CYS B 1 15 ? 38.969 18.281 3.004 1 52.56 15 CYS B C 1
ATOM 1426 O O . CYS B 1 15 ? 38.344 18.844 3.914 1 52.56 15 CYS B O 1
ATOM 1428 N N . SER B 1 16 ? 38.594 18.703 1.869 1 54.81 16 SER B N 1
ATOM 1429 C CA . SER B 1 16 ? 37.188 18.984 1.547 1 54.81 16 SER B CA 1
ATOM 1430 C C . SER B 1 16 ? 36.25 17.906 2.107 1 54.81 16 SER B C 1
ATOM 1432 O O . SER B 1 16 ? 36.406 16.734 1.768 1 54.81 16 SER B O 1
ATOM 1434 N N . ALA B 1 17 ? 35.656 18.234 3.285 1 52.31 17 ALA B N 1
ATOM 1435 C CA . ALA B 1 17 ? 34.531 17.406 3.686 1 52.31 17 ALA B CA 1
ATOM 1436 C C . ALA B 1 17 ? 33.594 17.172 2.51 1 52.31 17 ALA B C 1
ATOM 1438 O O . ALA B 1 17 ? 33.094 18.109 1.896 1 52.31 17 ALA B O 1
ATOM 1439 N N . SER B 1 18 ? 33.688 16.047 1.839 1 50.44 18 SER B N 1
ATOM 1440 C CA . SER B 1 18 ? 32.625 15.688 0.906 1 50.44 18 SER B CA 1
ATOM 1441 C C . SER B 1 18 ? 31.25 15.883 1.534 1 50.44 18 SER B C 1
ATOM 1443 O O . SER B 1 18 ? 31.031 15.516 2.688 1 50.44 18 SER B O 1
ATOM 1445 N N . PRO B 1 19 ? 30.453 16.875 1.134 1 46.72 19 PRO B N 1
ATOM 1446 C CA . PRO B 1 19 ? 29.109 16.891 1.705 1 46.72 19 PRO B CA 1
ATOM 1447 C C . PRO B 1 19 ? 28.562 15.484 1.987 1 46.72 19 PRO B C 1
ATOM 1449 O O . PRO B 1 19 ? 28.891 14.539 1.261 1 46.72 19 PRO B O 1
ATOM 1452 N N . GLY B 1 20 ? 28.328 15.188 3.23 1 46.28 20 GLY B N 1
ATOM 1453 C CA . GLY B 1 20 ? 27.688 13.945 3.605 1 46.28 20 GLY B CA 1
ATOM 1454 C C . GLY B 1 20 ? 26.719 13.43 2.553 1 46.28 20 GLY B C 1
ATOM 1455 O O . GLY B 1 20 ? 25.859 14.172 2.076 1 46.28 20 GLY B O 1
ATOM 1456 N N . GLN B 1 21 ? 27.062 12.594 1.656 1 44.22 21 GLN B N 1
ATOM 1457 C CA . GLN B 1 21 ? 26.125 11.922 0.755 1 44.22 21 GLN B CA 1
ATOM 1458 C C . GLN B 1 21 ? 24.781 11.672 1.435 1 44.22 21 GLN B C 1
ATOM 1460 O O . GLN B 1 21 ? 24.719 10.961 2.439 1 44.22 21 GLN B O 1
ATOM 1465 N N . GLU B 1 22 ? 23.891 12.656 1.482 1 48.06 22 GLU B N 1
ATOM 1466 C CA . GLU B 1 22 ? 22.531 12.328 1.899 1 48.06 22 GLU B CA 1
ATOM 1467 C C . GLU B 1 22 ? 22.141 10.914 1.463 1 48.06 22 GLU B C 1
ATOM 1469 O O . GLU B 1 22 ? 22.141 10.609 0.269 1 48.06 22 GLU B O 1
ATOM 1474 N N . ILE B 1 23 ? 22.594 9.898 2.094 1 50.25 23 ILE B N 1
ATOM 1475 C CA . ILE B 1 23 ? 22.156 8.539 1.782 1 50.25 23 ILE B CA 1
ATOM 1476 C C . ILE B 1 23 ? 20.703 8.57 1.298 1 50.25 23 ILE B C 1
ATOM 1478 O O . ILE B 1 23 ? 19.812 9 2.025 1 50.25 23 ILE B O 1
ATOM 1482 N N . ALA B 1 24 ? 20.578 8.586 -0.007 1 58.38 24 ALA B N 1
ATOM 1483 C CA . ALA B 1 24 ? 19.266 8.633 -0.656 1 58.38 24 ALA B CA 1
ATOM 1484 C C . ALA B 1 24 ? 18.312 7.613 -0.041 1 58.38 24 ALA B C 1
ATOM 1486 O O . ALA B 1 24 ? 18.656 6.434 0.087 1 58.38 24 ALA B O 1
ATOM 1487 N N . GLN B 1 25 ? 17.344 8.094 0.793 1 68.56 25 GLN B N 1
ATOM 1488 C CA . GLN B 1 25 ? 16.312 7.238 1.377 1 68.56 25 GLN B CA 1
ATOM 1489 C C . GLN B 1 25 ? 15.539 6.5 0.293 1 68.56 25 GLN B C 1
ATOM 1491 O O . GLN B 1 25 ? 15.383 7.004 -0.821 1 68.56 25 GLN B O 1
ATOM 1496 N N . PRO B 1 26 ? 15.289 5.215 0.516 1 80 26 PRO B N 1
ATOM 1497 C CA . PRO B 1 26 ? 14.531 4.469 -0.491 1 80 26 PRO B CA 1
ATOM 1498 C C . PRO B 1 26 ? 13.227 5.152 -0.874 1 80 26 PRO B C 1
ATOM 1500 O O . PRO B 1 26 ? 12.562 5.742 -0.018 1 80 26 PRO B O 1
ATOM 1503 N N . GLU B 1 27 ? 13.062 5.281 -2.174 1 91 27 GLU B N 1
ATOM 1504 C CA . GLU B 1 27 ? 11.852 5.902 -2.697 1 91 27 GLU B CA 1
ATOM 1505 C C . GLU B 1 27 ? 11.016 4.898 -3.486 1 91 27 GLU B C 1
ATOM 1507 O O . GLU B 1 27 ? 11.562 4.047 -4.188 1 91 27 GLU B O 1
ATOM 1512 N N . VAL B 1 28 ? 9.742 4.957 -3.268 1 92.75 28 VAL B N 1
ATOM 1513 C CA . VAL B 1 28 ? 8.758 4.191 -4.023 1 92.75 28 VAL B CA 1
ATOM 1514 C C . VAL B 1 28 ? 7.855 5.141 -4.805 1 92.75 28 VAL B C 1
ATOM 1516 O O . VAL B 1 28 ? 7.387 6.148 -4.266 1 92.75 28 VAL B O 1
ATOM 1519 N N . ARG B 1 29 ? 7.699 4.859 -6.027 1 94.69 29 ARG B N 1
ATOM 1520 C CA . ARG B 1 29 ? 6.742 5.613 -6.828 1 94.69 29 ARG B CA 1
ATOM 1521 C C . ARG B 1 29 ? 5.598 4.723 -7.301 1 94.69 29 ARG B C 1
ATOM 1523 O O . ARG B 1 29 ? 5.816 3.568 -7.672 1 94.69 29 ARG B O 1
ATOM 1530 N N . GLY B 1 30 ? 4.406 5.219 -7.172 1 95.5 30 GLY B N 1
ATOM 1531 C CA . GLY B 1 30 ? 3.266 4.445 -7.641 1 95.5 30 GLY B CA 1
ATOM 1532 C C . GLY B 1 30 ? 1.935 5.117 -7.359 1 95.5 30 GLY B C 1
ATOM 1533 O O . GLY B 1 30 ? 1.882 6.141 -6.676 1 95.5 30 GLY B O 1
ATOM 1534 N N . ASP B 1 31 ? 0.874 4.547 -7.973 1 97.06 31 ASP B N 1
ATOM 1535 C CA . ASP B 1 31 ? -0.475 4.992 -7.641 1 97.06 31 ASP B CA 1
ATOM 1536 C C . ASP B 1 31 ? -0.803 4.711 -6.18 1 97.06 31 ASP B C 1
ATOM 1538 O O . ASP B 1 31 ? -0.548 3.611 -5.68 1 97.06 31 ASP B O 1
ATOM 1542 N N . ALA B 1 32 ? -1.266 5.711 -5.492 1 98.25 32 ALA B N 1
ATOM 1543 C CA . ALA B 1 32 ? -1.62 5.578 -4.082 1 98.25 32 ALA B CA 1
ATOM 1544 C C . ALA B 1 32 ? -3.092 5.91 -3.854 1 98.25 32 ALA B C 1
ATOM 1546 O O . ALA B 1 32 ? -3.715 6.598 -4.668 1 98.25 32 ALA B O 1
ATOM 1547 N N . ARG B 1 33 ? -3.615 5.379 -2.787 1 98.5 33 ARG B N 1
ATOM 1548 C CA . ARG B 1 33 ? -4.98 5.648 -2.35 1 98.5 33 ARG B CA 1
ATOM 1549 C C . ARG B 1 33 ? -5 6.195 -0.924 1 98.5 33 ARG B C 1
ATOM 1551 O O . ARG B 1 33 ? -4.238 5.738 -0.069 1 98.5 33 ARG B O 1
ATOM 1558 N N . ALA B 1 34 ? -5.836 7.191 -0.721 1 98.88 34 ALA B N 1
ATOM 1559 C CA . ALA B 1 34 ? -5.965 7.75 0.623 1 98.88 34 ALA B CA 1
ATOM 1560 C C . ALA B 1 34 ? -6.824 6.852 1.508 1 98.88 34 ALA B C 1
ATOM 1562 O O . ALA B 1 34 ? -7.977 6.562 1.18 1 98.88 34 ALA B O 1
ATOM 1563 N N . LEU B 1 35 ? -6.301 6.414 2.637 1 98.75 35 LEU B N 1
ATOM 1564 C CA . LEU B 1 35 ? -7.09 5.68 3.619 1 98.75 35 LEU B CA 1
ATOM 1565 C C . LEU B 1 35 ? -7.738 6.633 4.617 1 98.75 35 LEU B C 1
ATOM 1567 O O . LEU B 1 35 ? -8.828 6.355 5.133 1 98.75 35 LEU B O 1
ATOM 1571 N N . ASP B 1 36 ? -7.105 7.676 5.023 1 98.75 36 ASP B N 1
ATOM 1572 C CA . ASP B 1 36 ? -7.508 8.844 5.801 1 98.75 36 ASP B CA 1
ATOM 1573 C C . ASP B 1 36 ? -6.637 10.055 5.469 1 98.75 36 ASP B C 1
ATOM 1575 O O . ASP B 1 36 ? -6.008 10.094 4.41 1 98.75 36 ASP B O 1
ATOM 1579 N N . GLY B 1 37 ? -6.691 11.039 6.27 1 98.81 37 GLY B N 1
ATOM 1580 C CA . GLY B 1 37 ? -5.973 12.25 5.906 1 98.81 37 GLY B CA 1
ATOM 1581 C C . GLY B 1 37 ? -4.469 12.062 5.844 1 98.81 37 GLY B C 1
ATOM 1582 O O . GLY B 1 37 ? -3.789 12.703 5.043 1 98.81 37 GLY B O 1
ATOM 1583 N N . ASP B 1 38 ? -3.967 11.18 6.711 1 98.88 38 ASP B N 1
ATOM 1584 C CA . ASP B 1 38 ? -2.51 11.141 6.812 1 98.88 38 ASP B CA 1
ATOM 1585 C C . ASP B 1 38 ? -1.988 9.711 6.625 1 98.88 38 ASP B C 1
ATOM 1587 O O . ASP B 1 38 ? -0.9 9.383 7.098 1 98.88 38 ASP B O 1
ATOM 1591 N N . THR B 1 39 ? -2.723 8.828 5.934 1 98.88 39 THR B N 1
ATOM 1592 C CA . THR B 1 39 ? -2.307 7.473 5.586 1 98.88 39 THR B CA 1
ATOM 1593 C C . THR B 1 39 ? -2.68 7.145 4.145 1 98.88 39 THR B C 1
ATOM 1595 O O . THR B 1 39 ? -3.812 7.383 3.721 1 98.88 39 THR B O 1
ATOM 1598 N N . VAL B 1 40 ? -1.712 6.645 3.375 1 98.81 40 VAL B N 1
ATOM 1599 C CA . VAL B 1 40 ? -1.984 6.234 2.004 1 98.81 40 VAL B CA 1
ATOM 1600 C C . VAL B 1 40 ? -1.581 4.773 1.813 1 98.81 40 VAL B C 1
ATOM 1602 O O . VAL B 1 40 ? -0.741 4.254 2.551 1 98.81 40 VAL B O 1
ATOM 1605 N N . SER B 1 41 ? -2.213 4.145 0.869 1 98.62 41 SER B N 1
ATOM 1606 C CA . SER B 1 41 ? -1.936 2.752 0.526 1 98.62 41 SER B CA 1
ATOM 1607 C C . SER B 1 41 ? -1.372 2.633 -0.886 1 98.62 41 SER B C 1
ATOM 1609 O O . SER B 1 41 ? -1.832 3.316 -1.804 1 98.62 41 SER B O 1
ATOM 1611 N N . ILE B 1 42 ? -0.386 1.782 -1.05 1 98.19 42 ILE B N 1
ATOM 1612 C CA . ILE B 1 42 ? 0.162 1.451 -2.361 1 98.19 42 ILE B CA 1
ATOM 1613 C C . ILE B 1 42 ? 0.091 -0.058 -2.582 1 98.19 42 ILE B C 1
ATOM 1615 O O . ILE B 1 42 ? 0.398 -0.839 -1.68 1 98.19 42 ILE B O 1
ATOM 1619 N N . ASP B 1 43 ? -0.333 -0.45 -3.777 1 98.38 43 ASP B N 1
ATOM 1620 C CA . ASP B 1 43 ? -0.377 -1.851 -4.188 1 98.38 43 ASP B CA 1
ATOM 1621 C C . ASP B 1 43 ? 0.892 -2.242 -4.941 1 98.38 43 ASP B C 1
ATOM 1623 O O . ASP B 1 43 ? 1.383 -1.48 -5.777 1 98.38 43 ASP B O 1
ATOM 1627 N N . PHE B 1 44 ? 1.414 -3.404 -4.629 1 98.38 44 PHE B N 1
ATOM 1628 C CA . PHE B 1 44 ? 2.6 -3.939 -5.285 1 98.38 44 PHE B CA 1
ATOM 1629 C C . PHE B 1 44 ? 2.281 -5.25 -5.992 1 98.38 44 PHE B C 1
ATOM 1631 O O . PHE B 1 44 ? 1.634 -6.129 -5.418 1 98.38 44 PHE B O 1
ATOM 1638 N N . ARG B 1 45 ? 2.799 -5.309 -7.227 1 98.56 45 ARG B N 1
ATOM 1639 C CA . ARG B 1 45 ? 2.666 -6.527 -8.016 1 98.56 45 ARG B CA 1
ATOM 1640 C C . ARG B 1 45 ? 3.891 -7.426 -7.852 1 98.56 45 ARG B C 1
ATOM 1642 O O . ARG B 1 45 ? 5.023 -6.941 -7.848 1 98.56 45 ARG B O 1
ATOM 1649 N N . PHE B 1 46 ? 3.645 -8.75 -7.746 1 98.81 46 PHE B N 1
ATOM 1650 C CA . PHE B 1 46 ? 4.77 -9.68 -7.672 1 98.81 46 PHE B CA 1
ATOM 1651 C C . PHE B 1 46 ? 5.543 -9.695 -8.984 1 98.81 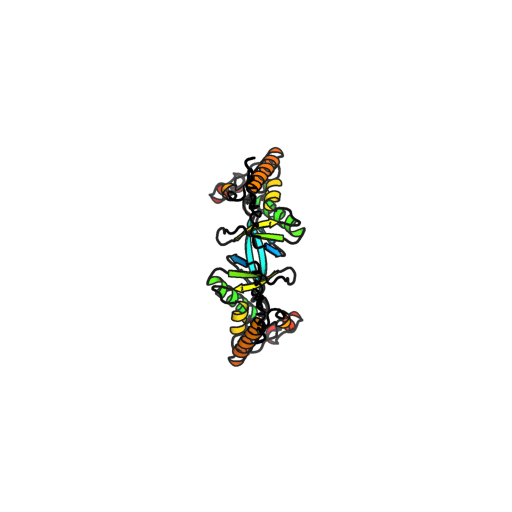46 PHE B C 1
ATOM 1653 O O . PHE B 1 46 ? 4.949 -9.719 -10.062 1 98.81 46 PHE B O 1
ATOM 1660 N N . SER B 1 47 ? 6.824 -9.688 -8.859 1 98.44 47 SER B N 1
ATOM 1661 C CA . SER B 1 47 ? 7.68 -9.852 -10.031 1 98.44 47 SER B CA 1
ATOM 1662 C C . SER B 1 47 ? 7.695 -11.297 -10.516 1 98.44 47 SER B C 1
ATOM 1664 O O . SER B 1 47 ? 8.078 -12.195 -9.766 1 98.44 47 SER B O 1
ATOM 1666 N N . GLY B 1 48 ? 7.191 -11.516 -11.703 1 98.75 48 GLY B N 1
ATOM 1667 C CA . GLY B 1 48 ? 7.441 -12.758 -12.414 1 98.75 48 GLY B CA 1
ATOM 1668 C C . GLY B 1 48 ? 6.52 -13.883 -11.992 1 98.75 48 GLY B C 1
ATOM 1669 O O . GLY B 1 48 ? 6.695 -15.031 -12.406 1 98.75 48 GLY B O 1
ATOM 1670 N N . ALA B 1 49 ? 5.605 -13.68 -11.141 1 98.88 49 ALA B N 1
ATOM 1671 C CA . ALA B 1 49 ? 4.605 -14.672 -10.742 1 98.88 49 ALA B CA 1
ATOM 1672 C C . ALA B 1 49 ? 3.203 -14.219 -11.141 1 98.88 49 ALA B C 1
ATOM 1674 O O . ALA B 1 49 ? 2.799 -13.094 -10.859 1 98.88 49 ALA B O 1
ATOM 1675 N N . ASP B 1 50 ? 2.525 -15.07 -11.805 1 98.88 50 ASP B N 1
ATOM 1676 C CA . ASP B 1 50 ? 1.168 -14.789 -12.266 1 98.88 50 ASP B CA 1
ATOM 1677 C C . ASP B 1 50 ? 0.168 -15.773 -11.656 1 98.88 50 ASP B C 1
ATOM 1679 O O . ASP B 1 50 ? 0.048 -16.906 -12.109 1 98.88 50 ASP B O 1
ATOM 1683 N N . SER B 1 51 ? -0.525 -15.25 -10.641 1 98.94 51 SER B N 1
ATOM 1684 C CA . SER B 1 51 ? -1.439 -16.078 -9.867 1 98.94 51 SER B CA 1
ATOM 1685 C C . SER B 1 51 ? -2.789 -16.219 -10.57 1 98.94 51 SER B C 1
ATOM 1687 O O . SER B 1 51 ? -3.172 -15.359 -11.359 1 98.94 51 SER B O 1
ATOM 1689 N N . VAL B 1 52 ? -3.422 -17.328 -10.242 1 98.81 52 VAL B N 1
ATOM 1690 C CA . VAL B 1 52 ? -4.828 -17.422 -10.617 1 98.81 52 VAL B CA 1
ATOM 1691 C C . VAL B 1 52 ? -5.598 -16.234 -10.047 1 98.81 52 VAL B C 1
ATOM 1693 O O . VAL B 1 52 ? -5.328 -15.789 -8.93 1 98.81 52 VAL B O 1
ATOM 1696 N N . GLU B 1 53 ? -6.562 -15.773 -10.852 1 98.44 53 GLU B N 1
ATOM 1697 C CA . GLU B 1 53 ? -7.262 -14.531 -10.539 1 98.44 53 GLU B CA 1
ATOM 1698 C C . GLU B 1 53 ? -8.188 -14.711 -9.344 1 98.44 53 GLU B C 1
ATOM 1700 O O . GLU B 1 53 ? -8.719 -15.805 -9.117 1 98.44 53 GLU B O 1
ATOM 1705 N N . LYS B 1 54 ? -8.367 -13.602 -8.656 1 98.19 54 LYS B N 1
ATOM 1706 C CA . LYS B 1 54 ? -9.094 -13.633 -7.391 1 98.19 54 LYS B CA 1
ATOM 1707 C C . LYS B 1 54 ? -10.445 -14.328 -7.543 1 98.19 54 LYS B C 1
ATOM 1709 O O . LYS B 1 54 ? -10.852 -15.109 -6.68 1 98.19 54 LYS B O 1
ATOM 1714 N N . LYS B 1 55 ? -11.125 -14.18 -8.633 1 97.75 55 LYS B N 1
ATOM 1715 C CA . LYS B 1 55 ? -12.461 -14.719 -8.82 1 97.75 55 LYS B CA 1
ATOM 1716 C C . LYS B 1 55 ? -12.43 -16.016 -9.617 1 97.75 55 LYS B C 1
ATOM 1718 O O . LYS B 1 55 ? -13.469 -16.594 -9.914 1 97.75 55 LYS B O 1
ATOM 1723 N N . GLN B 1 56 ? -11.297 -16.375 -9.945 1 98.31 56 GLN B N 1
ATOM 1724 C CA . GLN B 1 56 ? -11.141 -17.562 -10.781 1 98.31 56 GLN B CA 1
ATOM 1725 C C . GLN B 1 56 ? -11.547 -18.828 -10.031 1 98.31 56 GLN B C 1
ATOM 1727 O O . GLN B 1 56 ? -11.227 -18.984 -8.852 1 98.31 56 GLN B O 1
ATOM 1732 N N . GLN B 1 57 ? -12.25 -19.734 -10.805 1 97.88 57 GLN B N 1
ATOM 1733 C CA . GLN B 1 57 ? -12.547 -21.062 -10.305 1 97.88 57 GLN B CA 1
ATOM 1734 C C . GLN B 1 57 ? -11.672 -22.109 -10.984 1 97.88 57 GLN B C 1
ATOM 1736 O O . GLN B 1 57 ? -11.211 -21.922 -12.109 1 97.88 57 GLN B O 1
ATOM 1741 N N . CYS B 1 58 ? -11.438 -23.172 -10.227 1 98.38 58 CYS B N 1
ATOM 1742 C CA . CYS B 1 58 ? -10.797 -24.375 -10.727 1 98.38 58 CYS B CA 1
ATOM 1743 C C . CYS B 1 58 ? -11.664 -25.609 -10.461 1 98.38 58 CYS B C 1
ATOM 1745 O O . CYS B 1 58 ? -12.711 -25.5 -9.82 1 98.38 58 CYS B O 1
ATOM 1747 N N . GLU B 1 59 ? -11.242 -26.672 -11.109 1 97.69 59 GLU B N 1
ATOM 1748 C CA . GLU B 1 59 ? -12.047 -27.891 -10.945 1 97.69 59 GLU B CA 1
ATOM 1749 C C . GLU B 1 59 ? -11.219 -29.031 -10.359 1 97.69 59 GLU B C 1
ATOM 1751 O O . GLU B 1 59 ? -10.078 -29.25 -10.766 1 97.69 59 GLU B O 1
ATOM 1756 N N . ARG B 1 60 ? -11.766 -29.656 -9.328 1 95.38 60 ARG B N 1
ATOM 1757 C CA . ARG B 1 60 ? -11.211 -30.859 -8.727 1 95.38 60 ARG B CA 1
ATOM 1758 C C . ARG B 1 60 ? -12.297 -31.891 -8.438 1 95.38 60 ARG B C 1
ATOM 1760 O O . ARG B 1 60 ? -13.32 -31.562 -7.828 1 95.38 60 ARG B O 1
ATOM 1767 N N . SER B 1 61 ? -12.062 -33.125 -8.945 1 92.56 61 SER B N 1
ATOM 1768 C CA . SER B 1 61 ? -13.008 -34.219 -8.734 1 92.56 61 SER B CA 1
ATOM 1769 C C . SER B 1 61 ? -14.406 -33.844 -9.219 1 92.56 61 SER B C 1
ATOM 1771 O O . SER B 1 61 ? -15.391 -34.094 -8.516 1 92.56 61 SER B O 1
ATOM 1773 N N . GLY B 1 62 ? -14.492 -33.125 -10.273 1 89.06 62 GLY B N 1
ATOM 1774 C CA . GLY B 1 62 ? -15.758 -32.812 -10.93 1 89.06 62 GLY B CA 1
ATOM 1775 C C . GLY B 1 62 ? -16.484 -31.625 -10.336 1 89.06 62 GLY B C 1
ATOM 1776 O O . GLY B 1 62 ? -17.609 -31.312 -10.734 1 89.06 62 GLY B O 1
ATOM 1777 N N . SER B 1 63 ? -15.891 -30.969 -9.406 1 94.94 63 SER B N 1
ATOM 1778 C CA . SER B 1 63 ? -16.516 -29.812 -8.758 1 94.94 63 SER B CA 1
ATOM 1779 C C . SER B 1 63 ? -15.633 -28.578 -8.82 1 94.94 63 SER B C 1
ATOM 1781 O O . SER B 1 63 ? -14.406 -28.688 -8.695 1 94.94 63 SER B O 1
ATOM 1783 N N . CYS B 1 64 ? -16.328 -27.453 -8.938 1 96.88 64 CYS B N 1
ATOM 1784 C CA . CYS B 1 64 ? -15.594 -26.203 -8.914 1 96.88 64 CYS B CA 1
ATOM 1785 C C . CYS B 1 64 ? -15.211 -25.812 -7.492 1 96.88 64 CYS B C 1
ATOM 1787 O O . CYS B 1 64 ? -15.945 -26.109 -6.547 1 96.88 64 CYS B O 1
ATOM 1789 N N . TYR B 1 65 ? -14.102 -25.156 -7.352 1 97.62 65 TYR B N 1
ATOM 1790 C CA . TYR B 1 65 ? -13.711 -24.516 -6.102 1 97.62 65 TYR B CA 1
ATOM 1791 C C . TYR B 1 65 ? -13.016 -23.188 -6.363 1 97.62 65 TYR B C 1
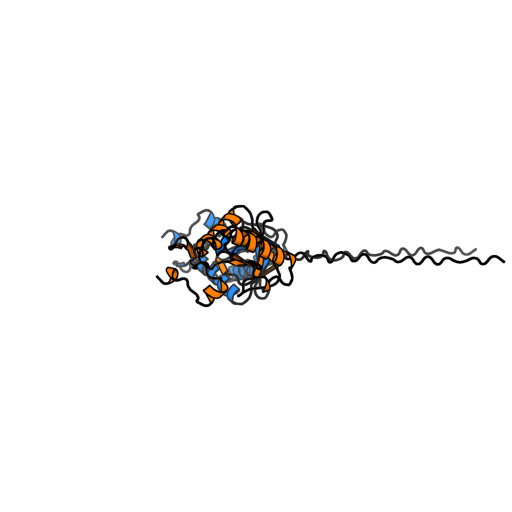ATOM 1793 O O . TYR B 1 65 ? -12.43 -22.984 -7.43 1 97.62 65 TYR B O 1
ATOM 1801 N N . PRO B 1 66 ? -13.031 -22.25 -5.477 1 98.25 66 PRO B N 1
ATOM 1802 C CA . PRO B 1 66 ? -12.5 -20.891 -5.68 1 98.25 66 PRO B CA 1
ATOM 1803 C C . PRO B 1 66 ? -10.977 -20.828 -5.551 1 98.25 66 PRO B C 1
ATOM 1805 O O . PRO B 1 66 ? -10.461 -20.25 -4.598 1 98.25 66 PRO B O 1
ATOM 1808 N N . CYS B 1 67 ? -10.266 -21.297 -6.574 1 98.62 67 CYS B N 1
ATOM 1809 C CA . CYS B 1 67 ? -8.812 -21.391 -6.504 1 98.62 67 CYS B CA 1
ATOM 1810 C C . CYS B 1 67 ? -8.18 -20.016 -6.402 1 98.62 67 CYS B C 1
ATOM 1812 O O . CYS B 1 67 ? -7.113 -19.859 -5.809 1 98.62 67 CYS B O 1
ATOM 1814 N N . GLY B 1 68 ? -8.82 -18.984 -6.984 1 98.75 68 GLY B N 1
ATOM 1815 C CA . GLY B 1 68 ? -8.336 -17.625 -6.809 1 98.75 68 GLY B CA 1
ATOM 1816 C C . GLY B 1 68 ? -8.312 -17.188 -5.355 1 98.75 68 GLY B C 1
ATOM 1817 O O . GLY B 1 68 ? -7.332 -16.594 -4.898 1 98.75 68 GLY B O 1
ATOM 1818 N N . LYS B 1 69 ? -9.398 -17.438 -4.668 1 98.81 69 LYS B N 1
ATOM 1819 C CA . LYS B 1 69 ? -9.477 -17.109 -3.246 1 98.81 69 LYS B CA 1
ATOM 1820 C C . LYS B 1 69 ? -8.477 -17.922 -2.438 1 98.81 69 LYS B C 1
ATOM 1822 O O . LYS B 1 69 ? -7.863 -17.422 -1.499 1 98.81 69 LYS B O 1
ATOM 1827 N N . VAL B 1 70 ? -8.297 -19.156 -2.812 1 98.81 70 VAL B N 1
ATOM 1828 C CA . VAL B 1 70 ? -7.336 -20.016 -2.137 1 98.81 70 VAL B CA 1
ATOM 1829 C C . VAL B 1 70 ? -5.93 -19.438 -2.299 1 98.81 70 VAL B C 1
ATOM 1831 O O . VAL B 1 70 ? -5.141 -19.422 -1.35 1 98.81 70 VAL B O 1
ATOM 1834 N N . ALA B 1 71 ? -5.676 -18.984 -3.494 1 98.94 71 ALA B N 1
ATOM 1835 C CA . ALA B 1 71 ? -4.387 -18.359 -3.758 1 98.94 71 ALA B CA 1
ATOM 1836 C C . ALA B 1 71 ? -4.195 -17.109 -2.891 1 98.94 71 ALA B C 1
ATOM 1838 O O . ALA B 1 71 ? -3.131 -16.922 -2.297 1 98.94 71 ALA B O 1
ATOM 1839 N N . GLN B 1 72 ? -5.18 -16.25 -2.828 1 98.94 72 GLN B N 1
ATOM 1840 C CA . GLN B 1 72 ? -5.117 -15.062 -1.978 1 98.94 72 GLN B CA 1
ATOM 1841 C C . GLN B 1 72 ? -4.863 -15.438 -0.522 1 98.94 72 GLN B C 1
ATOM 1843 O O . GLN B 1 72 ? -4.059 -14.805 0.16 1 98.94 72 GLN B O 1
ATOM 1848 N N . ASP B 1 73 ? -5.582 -16.469 -0.031 1 98.88 73 ASP B N 1
ATOM 1849 C CA . ASP B 1 73 ? -5.434 -16.938 1.345 1 98.88 73 ASP B CA 1
ATOM 1850 C C . ASP B 1 73 ? -4.02 -17.453 1.599 1 98.88 73 ASP B C 1
ATOM 1852 O O . ASP B 1 73 ? -3.469 -17.266 2.686 1 98.88 73 ASP B O 1
ATOM 1856 N N . ALA B 1 74 ? -3.482 -18.109 0.606 1 98.88 74 ALA B N 1
ATOM 1857 C CA . ALA B 1 74 ? -2.105 -18.578 0.732 1 98.88 74 ALA B CA 1
ATOM 1858 C C . ALA B 1 74 ? -1.14 -17.422 0.918 1 98.88 74 ALA B C 1
ATOM 1860 O O . ALA B 1 74 ? -0.281 -17.453 1.803 1 98.88 74 ALA B O 1
ATOM 1861 N N . THR B 1 75 ? -1.306 -16.406 0.104 1 98.88 75 THR B N 1
ATOM 1862 C CA . THR B 1 75 ? -0.476 -15.219 0.242 1 98.88 75 THR B CA 1
ATOM 1863 C C . THR B 1 75 ? -0.693 -14.562 1.604 1 98.88 75 THR B C 1
ATOM 1865 O O . THR B 1 75 ? 0.269 -14.188 2.279 1 98.88 75 THR B O 1
ATOM 1868 N N . ALA B 1 76 ? -1.92 -14.438 1.994 1 98.88 76 ALA B N 1
ATOM 1869 C CA . ALA B 1 76 ? -2.24 -13.844 3.289 1 98.88 76 ALA B CA 1
ATOM 1870 C C . ALA B 1 76 ? -1.577 -14.617 4.426 1 98.88 76 ALA B C 1
ATOM 1872 O O . ALA B 1 76 ? -1.042 -14.023 5.363 1 98.88 76 ALA B O 1
ATOM 1873 N N . ARG B 1 77 ? -1.621 -15.914 4.352 1 98.69 77 ARG B N 1
ATOM 1874 C CA . ARG B 1 77 ? -1.009 -16.75 5.375 1 98.69 77 ARG B CA 1
ATOM 1875 C C . ARG B 1 77 ? 0.496 -16.516 5.449 1 98.69 77 ARG B C 1
ATOM 1877 O O . ARG B 1 77 ? 1.059 -16.406 6.543 1 98.69 77 ARG B O 1
ATOM 1884 N N . MET B 1 78 ? 1.135 -16.422 4.328 1 98.56 78 MET B N 1
ATOM 1885 C CA . MET B 1 78 ? 2.572 -16.172 4.301 1 98.56 78 MET B CA 1
ATOM 1886 C C . MET B 1 78 ? 2.898 -14.805 4.891 1 98.56 78 MET B C 1
ATOM 1888 O O . MET B 1 78 ? 3.887 -14.656 5.609 1 98.56 78 MET B O 1
ATOM 1892 N N . LEU B 1 79 ? 2.078 -13.836 4.648 1 98.62 79 LEU B N 1
ATOM 1893 C CA . LEU B 1 79 ? 2.301 -12.477 5.129 1 98.62 79 LEU B CA 1
ATOM 1894 C C . LEU B 1 79 ? 2.139 -12.398 6.645 1 98.62 79 LEU B C 1
ATOM 1896 O O . LEU B 1 79 ? 2.68 -11.5 7.285 1 98.62 79 LEU B O 1
ATOM 1900 N N . ARG B 1 80 ? 1.385 -13.312 7.219 1 97.69 80 ARG B N 1
ATOM 1901 C CA . ARG B 1 80 ? 1.131 -13.32 8.656 1 97.69 80 ARG B CA 1
ATOM 1902 C C . ARG B 1 80 ? 2.348 -13.82 9.43 1 97.69 80 ARG B C 1
ATOM 1904 O O . ARG B 1 80 ? 2.438 -13.641 10.641 1 97.69 80 ARG B O 1
ATOM 1911 N N . SER B 1 81 ? 3.215 -14.43 8.711 1 96.69 81 SER B N 1
ATOM 1912 C CA . SER B 1 81 ? 4.344 -15.062 9.383 1 96.69 81 SER B CA 1
ATOM 1913 C C . SER B 1 81 ? 5.438 -14.055 9.703 1 96.69 81 SER B C 1
ATOM 1915 O O . SER B 1 81 ? 6.391 -14.367 10.422 1 96.69 81 SER B O 1
ATOM 1917 N N . GLY B 1 82 ? 5.309 -12.859 9.219 1 95.44 82 GLY B N 1
ATOM 1918 C CA . GLY B 1 82 ? 6.309 -11.836 9.5 1 95.44 82 GLY B CA 1
ATOM 1919 C C . GLY B 1 82 ? 6.117 -10.578 8.672 1 95.44 82 GLY B C 1
ATOM 1920 O O . GLY B 1 82 ? 5.172 -10.484 7.879 1 95.44 82 GLY B O 1
ATOM 1921 N N . GLU B 1 83 ? 7.07 -9.648 8.906 1 94.81 83 GLU B N 1
ATOM 1922 C CA . GLU B 1 83 ? 7.062 -8.398 8.156 1 94.81 83 GLU B CA 1
ATOM 1923 C C . GLU B 1 83 ? 7.473 -8.633 6.703 1 94.81 83 GLU B C 1
ATOM 1925 O O . GLU B 1 83 ? 8.414 -9.375 6.43 1 94.81 83 GLU B O 1
ATOM 1930 N N . ALA B 1 84 ? 6.773 -7.984 5.82 1 97.88 84 ALA B N 1
ATOM 1931 C CA . ALA B 1 84 ? 7.098 -8.117 4.402 1 97.88 84 ALA B CA 1
ATOM 1932 C C . ALA B 1 84 ? 8.281 -7.23 4.027 1 97.88 84 ALA B C 1
ATOM 1934 O O . ALA B 1 84 ? 8.398 -6.098 4.504 1 97.88 84 ALA B O 1
ATOM 1935 N N . THR B 1 85 ? 9.164 -7.727 3.262 1 97.19 85 THR B N 1
ATOM 1936 C CA . THR B 1 85 ? 10.188 -6.965 2.559 1 97.19 85 THR B CA 1
ATOM 1937 C C . THR B 1 85 ? 9.828 -6.809 1.083 1 97.19 85 THR B C 1
ATOM 1939 O O . THR B 1 85 ? 9.641 -7.805 0.378 1 97.19 85 THR B O 1
ATOM 1942 N N . ILE B 1 86 ? 9.672 -5.574 0.667 1 97.12 86 ILE B N 1
ATOM 1943 C CA . ILE B 1 86 ? 9.32 -5.23 -0.706 1 97.12 86 ILE B CA 1
ATOM 1944 C C . ILE B 1 86 ? 10.547 -4.707 -1.44 1 97.12 86 ILE B C 1
ATOM 1946 O O . ILE B 1 86 ? 11.031 -3.609 -1.151 1 97.12 86 ILE B O 1
ATOM 1950 N N . SER B 1 87 ? 11.094 -5.449 -2.385 1 96.62 87 SER B N 1
ATOM 1951 C CA . SER B 1 87 ? 12.227 -5.035 -3.199 1 96.62 87 SER B CA 1
ATOM 1952 C C . SER B 1 87 ? 11.789 -4.656 -4.609 1 96.62 87 SER B C 1
ATOM 1954 O O . SER B 1 87 ? 11.445 -5.523 -5.414 1 96.62 87 SER B O 1
ATOM 1956 N N . LEU B 1 88 ? 11.859 -3.355 -4.852 1 95.88 88 LEU B N 1
ATOM 1957 C CA . LEU B 1 88 ? 11.383 -2.857 -6.137 1 95.88 88 LEU B CA 1
ATOM 1958 C C . LEU B 1 88 ? 12.305 -3.293 -7.27 1 95.88 88 LEU B C 1
ATOM 1960 O O . LEU B 1 88 ? 13.531 -3.291 -7.109 1 95.88 88 LEU B O 1
ATOM 1964 N N . VAL B 1 89 ? 11.711 -3.533 -8.461 1 95.31 89 VAL B N 1
ATOM 1965 C CA . VAL B 1 89 ? 12.547 -3.988 -9.57 1 95.31 89 VAL B CA 1
ATOM 1966 C C . VAL B 1 89 ? 12.633 -2.9 -10.633 1 95.31 89 VAL B C 1
ATOM 1968 O O . VAL B 1 89 ? 13.195 -3.119 -11.711 1 95.31 89 VAL B O 1
ATOM 1971 N N . GLY B 1 90 ? 11.984 -1.822 -10.398 1 91.88 90 GLY B N 1
ATOM 1972 C CA . GLY B 1 90 ? 12.18 -0.661 -11.25 1 91.88 90 GLY B CA 1
ATOM 1973 C C . GLY B 1 90 ? 11.148 -0.562 -12.359 1 91.88 90 GLY B C 1
ATOM 1974 O O . GLY B 1 90 ? 11.32 0.212 -13.305 1 91.88 90 GLY B O 1
ATOM 1975 N N . SER B 1 91 ? 10.133 -1.378 -12.32 1 93.62 91 SER B N 1
ATOM 1976 C CA . SER B 1 91 ? 9.055 -1.322 -13.305 1 93.62 91 SER B CA 1
ATOM 1977 C C . SER B 1 91 ? 7.695 -1.232 -12.633 1 93.62 91 SER B C 1
ATOM 1979 O O . SER B 1 91 ? 7.602 -1.274 -11.398 1 93.62 91 SER B O 1
ATOM 1981 N N . SER B 1 92 ? 6.645 -0.953 -13.484 1 95 92 SER B N 1
ATOM 1982 C CA . SER B 1 92 ? 5.273 -0.91 -12.984 1 95 92 SER B CA 1
ATOM 1983 C C . SER B 1 92 ? 4.328 -1.669 -13.906 1 95 92 SER B C 1
ATOM 1985 O O . SER B 1 92 ? 4.652 -1.919 -15.07 1 95 92 SER B O 1
ATOM 1987 N N . SER B 1 93 ? 3.281 -2.129 -13.32 1 94.5 93 SER B N 1
ATOM 1988 C CA . SER B 1 93 ? 2.191 -2.787 -14.031 1 94.5 93 SER B CA 1
ATOM 1989 C C . SER B 1 93 ? 0.845 -2.162 -13.68 1 94.5 93 SER B C 1
ATOM 1991 O O . SER B 1 93 ? 0.37 -2.293 -12.555 1 94.5 93 SER B O 1
ATOM 1993 N N . TYR B 1 94 ? 0.224 -1.464 -14.656 1 92.75 94 TYR B N 1
ATOM 1994 C CA . TYR B 1 94 ? -1.069 -0.82 -14.453 1 92.75 94 TYR B CA 1
ATOM 1995 C C . TYR B 1 94 ? -1.028 0.114 -13.25 1 92.75 94 TYR B C 1
ATOM 1997 O O . TYR B 1 94 ? -1.933 0.097 -12.406 1 92.75 94 TYR B O 1
ATOM 2005 N N . GLY B 1 95 ? 0.066 0.841 -13.094 1 91.44 95 GLY B N 1
ATOM 2006 C CA . GLY B 1 95 ? 0.196 1.847 -12.047 1 91.44 95 GLY B CA 1
ATOM 2007 C C . GLY B 1 95 ? 0.73 1.286 -10.742 1 91.44 95 GLY B C 1
ATOM 2008 O O . GLY B 1 95 ? 1.011 2.039 -9.805 1 91.44 95 GLY B O 1
ATOM 2009 N N . ARG B 1 96 ? 0.822 -0.03 -10.734 1 95.88 96 ARG B N 1
ATOM 2010 C CA . ARG B 1 96 ? 1.386 -0.669 -9.555 1 95.88 96 ARG B CA 1
ATOM 2011 C C . ARG B 1 96 ? 2.889 -0.876 -9.703 1 95.88 96 ARG B C 1
ATOM 2013 O O . ARG B 1 96 ? 3.348 -1.419 -10.711 1 95.88 96 ARG B O 1
ATOM 2020 N N . PRO B 1 97 ? 3.662 -0.409 -8.695 1 96.94 97 PRO B N 1
ATOM 2021 C CA . PRO B 1 97 ? 5.062 -0.835 -8.742 1 96.94 97 PRO B CA 1
ATOM 2022 C C . PRO B 1 97 ? 5.219 -2.352 -8.664 1 96.94 97 PRO B C 1
ATOM 2024 O O . PRO B 1 97 ? 4.469 -3.02 -7.953 1 96.94 97 PRO B O 1
ATOM 2027 N N . VAL B 1 98 ? 6.211 -2.912 -9.461 1 97.88 98 VAL B N 1
ATOM 2028 C CA . VAL B 1 98 ? 6.527 -4.336 -9.461 1 97.88 98 VAL B CA 1
ATOM 2029 C C . VAL B 1 98 ? 7.664 -4.613 -8.484 1 97.88 98 VAL B C 1
ATOM 2031 O O . VAL B 1 98 ? 8.625 -3.844 -8.406 1 97.88 98 VAL B O 1
ATOM 2034 N N . ALA B 1 99 ? 7.48 -5.742 -7.707 1 98 99 ALA B N 1
ATOM 2035 C CA . ALA B 1 99 ? 8.469 -5.98 -6.656 1 98 99 ALA B CA 1
ATOM 2036 C C . ALA B 1 99 ? 8.625 -7.473 -6.379 1 98 99 ALA B C 1
ATOM 2038 O O . ALA B 1 99 ? 7.73 -8.266 -6.695 1 98 99 ALA B O 1
ATOM 2039 N N . ILE B 1 100 ? 9.844 -7.785 -5.918 1 98.31 100 ILE B N 1
ATOM 2040 C CA . ILE B 1 100 ? 10.016 -9.047 -5.207 1 98.31 100 ILE B CA 1
ATOM 2041 C C . ILE B 1 100 ? 9.555 -8.898 -3.76 1 98.31 100 ILE B C 1
ATOM 2043 O O . ILE B 1 100 ? 10.07 -8.047 -3.023 1 98.31 100 ILE B O 1
ATOM 2047 N N . VAL B 1 101 ? 8.555 -9.68 -3.393 1 98.62 101 VAL B N 1
ATOM 2048 C CA . VAL B 1 101 ? 8 -9.617 -2.043 1 98.62 101 VAL B CA 1
ATOM 2049 C C . VAL B 1 101 ? 8.438 -10.852 -1.253 1 98.62 101 VAL B C 1
ATOM 2051 O O . VAL B 1 101 ? 8.266 -11.984 -1.704 1 98.62 101 VAL B O 1
ATOM 2054 N N . SER B 1 102 ? 9.055 -10.609 -0.104 1 98.69 102 SER B N 1
ATOM 2055 C CA . SER B 1 102 ? 9.531 -11.727 0.713 1 98.69 102 SER B CA 1
ATOM 2056 C C . SER B 1 102 ? 9.125 -11.547 2.174 1 98.69 102 SER B C 1
ATOM 2058 O O . SER B 1 102 ? 8.852 -10.43 2.617 1 98.69 102 SER B O 1
ATOM 2060 N N . VAL B 1 103 ? 8.969 -12.625 2.85 1 98.38 103 VAL B N 1
ATOM 2061 C CA . VAL B 1 103 ? 8.805 -12.711 4.297 1 98.38 103 VAL B CA 1
ATOM 2062 C C . VAL B 1 103 ? 9.836 -13.68 4.879 1 98.38 103 VAL B C 1
ATOM 2064 O O . VAL B 1 103 ? 9.984 -14.797 4.395 1 98.38 103 VAL B O 1
ATOM 2067 N N . ASN B 1 104 ? 10.617 -13.234 5.844 1 97.25 104 ASN B N 1
ATOM 2068 C CA . ASN B 1 104 ? 11.664 -14.062 6.434 1 97.25 104 ASN B CA 1
ATOM 2069 C C . ASN B 1 104 ? 12.617 -14.609 5.375 1 97.25 104 ASN B C 1
ATOM 2071 O O . ASN B 1 104 ? 13 -15.773 5.418 1 97.25 104 ASN B O 1
ATOM 2075 N N . GLY B 1 105 ? 12.812 -13.789 4.328 1 96.81 105 GLY B N 1
ATOM 2076 C CA . GLY B 1 105 ? 13.781 -14.148 3.299 1 96.81 105 GLY B CA 1
ATOM 2077 C C . GLY B 1 105 ? 13.203 -15.055 2.232 1 96.81 105 GLY B C 1
ATOM 2078 O O . GLY B 1 105 ? 13.883 -15.391 1.26 1 96.81 105 GLY B O 1
ATOM 2079 N N . LEU B 1 106 ? 11.93 -15.414 2.385 1 97.81 106 LEU B N 1
ATOM 2080 C CA . LEU B 1 106 ? 11.305 -16.312 1.422 1 97.81 106 LEU B CA 1
ATOM 2081 C C . LEU B 1 106 ? 10.531 -15.523 0.369 1 97.81 106 LEU B C 1
ATOM 2083 O O . LEU B 1 106 ? 9.664 -14.711 0.706 1 97.81 106 LEU B O 1
ATOM 2087 N N . ASP B 1 107 ? 10.82 -15.805 -0.834 1 98.69 107 ASP B N 1
ATOM 2088 C CA . ASP B 1 107 ? 10.156 -15.172 -1.974 1 98.69 107 ASP B CA 1
ATOM 2089 C C . ASP B 1 107 ? 8.719 -15.664 -2.109 1 98.69 107 ASP B C 1
ATOM 2091 O O . ASP B 1 107 ? 8.477 -16.828 -2.408 1 98.69 107 ASP B O 1
ATOM 2095 N N . LEU B 1 108 ? 7.762 -14.742 -1.993 1 98.88 108 LEU B N 1
ATOM 2096 C CA . LEU B 1 108 ? 6.359 -15.148 -1.97 1 98.88 108 LEU B CA 1
ATOM 2097 C C . LEU B 1 108 ? 5.902 -15.617 -3.35 1 98.88 108 LEU B C 1
ATOM 2099 O O . LEU B 1 108 ? 5.055 -16.5 -3.463 1 98.88 108 LEU B O 1
ATOM 2103 N N . GLY B 1 109 ? 6.41 -14.984 -4.418 1 98.88 109 GLY B N 1
ATOM 2104 C CA . GLY B 1 109 ? 6.109 -15.484 -5.75 1 98.88 109 GLY B CA 1
ATOM 2105 C C . GLY B 1 109 ? 6.535 -16.922 -5.957 1 98.88 109 GLY B C 1
ATOM 2106 O O . GLY B 1 109 ? 5.762 -17.734 -6.457 1 98.88 109 GLY B O 1
ATOM 2107 N N . GLU B 1 110 ? 7.738 -17.219 -5.523 1 98.94 110 GLU B N 1
ATOM 2108 C CA . GLU B 1 110 ? 8.258 -18.578 -5.625 1 98.94 110 GLU B CA 1
ATOM 2109 C C . GLU B 1 110 ? 7.418 -19.547 -4.805 1 98.94 110 GLU B C 1
ATOM 2111 O O . GLU B 1 110 ? 7.074 -20.641 -5.281 1 98.94 110 GLU B O 1
ATOM 2116 N N . GLN B 1 111 ? 7.102 -19.141 -3.611 1 98.88 111 GLN B N 1
ATOM 2117 C CA . GLN B 1 111 ? 6.301 -19.984 -2.732 1 98.88 111 GLN B CA 1
ATOM 2118 C C . GLN B 1 111 ? 4.918 -20.25 -3.332 1 98.88 111 GLN B C 1
ATOM 2120 O O . GLN B 1 111 ? 4.414 -21.375 -3.277 1 98.88 111 GLN B O 1
ATOM 2125 N N . LEU B 1 112 ? 4.332 -19.25 -3.879 1 98.94 112 LEU B N 1
ATOM 2126 C CA . LEU B 1 112 ? 3.008 -19.375 -4.477 1 98.94 112 LEU B CA 1
ATOM 2127 C C . LEU B 1 112 ? 3.031 -20.344 -5.656 1 98.94 112 LEU B C 1
ATOM 2129 O O . LEU B 1 112 ? 2.135 -21.188 -5.793 1 98.94 112 LEU B O 1
ATOM 2133 N N . ILE B 1 113 ? 4.07 -20.219 -6.465 1 98.94 113 ILE B N 1
ATOM 2134 C CA . ILE B 1 113 ? 4.23 -21.125 -7.598 1 98.94 113 ILE B CA 1
ATOM 2135 C C . ILE B 1 113 ? 4.461 -22.547 -7.098 1 98.94 113 ILE B C 1
ATOM 2137 O O . ILE B 1 113 ? 3.844 -23.484 -7.594 1 98.94 113 ILE B O 1
ATOM 2141 N N . SER B 1 114 ? 5.309 -22.688 -6.086 1 98.94 114 SER B N 1
ATOM 2142 C CA . SER B 1 114 ? 5.641 -24 -5.531 1 98.94 114 SER B CA 1
ATOM 2143 C C . SER B 1 114 ? 4.402 -24.688 -4.965 1 98.94 114 SER B C 1
ATOM 2145 O O . SER B 1 114 ? 4.289 -25.906 -5.02 1 98.94 114 SER B O 1
ATOM 2147 N N . GLN B 1 115 ? 3.496 -23.922 -4.504 1 98.75 115 GLN B N 1
ATOM 2148 C CA . GLN B 1 115 ? 2.285 -24.453 -3.889 1 98.75 115 GLN B CA 1
ATOM 2149 C C . GLN B 1 115 ? 1.203 -24.703 -4.934 1 98.75 115 GLN B C 1
ATOM 2151 O O . GLN B 1 115 ? 0.149 -25.266 -4.621 1 98.75 115 GLN B O 1
ATOM 2156 N N . GLY B 1 116 ? 1.461 -24.266 -6.137 1 98.75 116 GLY B N 1
ATOM 2157 C CA . GLY B 1 116 ? 0.544 -24.516 -7.238 1 98.75 116 GLY B CA 1
ATOM 2158 C C . GLY B 1 116 ? -0.568 -23.5 -7.344 1 98.75 116 GLY B C 1
ATOM 2159 O O . GLY B 1 116 ? -1.715 -23.844 -7.633 1 98.75 116 GLY B O 1
ATOM 2160 N N . PHE B 1 117 ? -0.263 -22.234 -7.113 1 98.75 117 PHE B N 1
ATOM 2161 C CA . PHE B 1 117 ? -1.321 -21.234 -7.172 1 98.75 117 PHE B CA 1
ATOM 2162 C C . PHE B 1 117 ? -0.945 -20.094 -8.117 1 98.75 117 PHE B C 1
ATOM 2164 O O . PHE B 1 117 ? -1.697 -19.141 -8.273 1 98.75 117 PHE B O 1
ATOM 2171 N N . ALA B 1 118 ? 0.2 -20.188 -8.766 1 98.94 118 ALA B N 1
ATOM 2172 C CA . ALA B 1 118 ? 0.68 -19.219 -9.742 1 98.94 118 ALA B CA 1
ATOM 2173 C C . ALA B 1 118 ? 1.542 -19.891 -10.805 1 98.94 118 ALA B C 1
ATOM 2175 O O . ALA B 1 118 ? 1.998 -21.031 -10.617 1 98.94 118 ALA B O 1
ATOM 2176 N N . VAL B 1 119 ? 1.702 -19.219 -11.922 1 98.94 119 VAL B N 1
ATOM 2177 C CA . VAL B 1 119 ? 2.578 -19.688 -12.992 1 98.94 119 VAL B CA 1
ATOM 2178 C C . VAL B 1 119 ? 3.729 -18.703 -13.188 1 98.94 119 VAL B C 1
ATOM 2180 O O . VAL B 1 119 ? 3.596 -17.516 -12.891 1 98.94 119 VAL B O 1
ATOM 2183 N N . PRO B 1 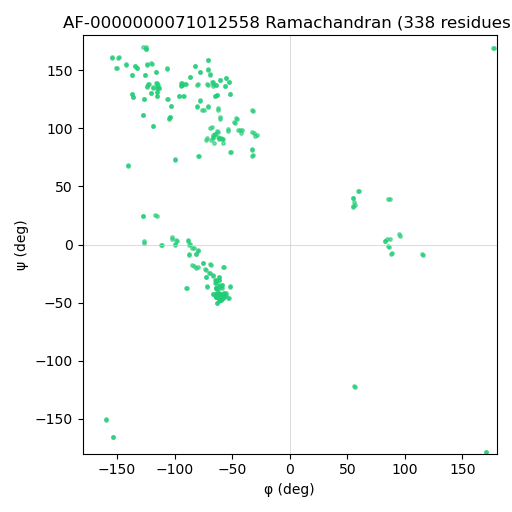120 ? 4.879 -19.281 -13.602 1 98.88 120 PRO B N 1
ATOM 2184 C CA . PRO B 1 120 ? 5.984 -18.359 -13.914 1 98.88 120 PRO B CA 1
ATOM 2185 C C . PRO B 1 120 ? 5.684 -17.453 -15.109 1 98.88 120 PRO B C 1
ATOM 2187 O O . PRO B 1 120 ? 5.27 -17.938 -16.156 1 98.88 120 PRO B O 1
ATOM 2190 N N . ALA B 1 121 ? 5.844 -16.172 -14.922 1 98.56 121 ALA B N 1
ATOM 2191 C CA . ALA B 1 121 ? 5.824 -15.211 -16.031 1 98.56 121 ALA B CA 1
ATOM 2192 C C . ALA B 1 121 ? 7.238 -14.828 -16.453 1 98.56 121 ALA B C 1
ATOM 2194 O O . ALA B 1 121 ? 7.66 -13.68 -16.266 1 98.56 121 ALA B O 1
ATOM 2195 N N . THR B 1 122 ? 7.91 -15.664 -17.078 1 98.12 122 THR B N 1
ATOM 2196 C CA . THR B 1 122 ? 9.344 -15.562 -17.344 1 98.12 122 THR B CA 1
ATOM 2197 C C . THR B 1 122 ? 9.641 -14.391 -18.281 1 98.12 122 THR B C 1
ATOM 2199 O O . THR B 1 122 ? 10.742 -13.836 -18.266 1 98.12 122 THR B O 1
ATOM 2202 N N . LYS B 1 123 ? 8.68 -14.016 -19.109 1 97 123 LYS B N 1
ATOM 2203 C CA . LYS B 1 123 ? 8.859 -12.898 -20.016 1 97 123 LYS B CA 1
ATOM 2204 C C . LYS B 1 123 ? 9.203 -11.617 -19.266 1 97 123 LYS B C 1
ATOM 2206 O O . LYS B 1 123 ? 9.805 -10.703 -19.828 1 97 123 LYS B O 1
ATOM 2211 N N . TYR B 1 124 ? 8.906 -11.586 -17.984 1 97.25 124 TYR B N 1
ATOM 2212 C CA . TYR B 1 124 ? 9.164 -10.391 -17.203 1 97.25 124 TYR B CA 1
ATOM 2213 C C . TYR B 1 124 ? 10.422 -10.555 -16.344 1 97.25 124 TYR B C 1
ATOM 2215 O O . TYR B 1 124 ? 10.734 -9.703 -15.516 1 97.25 124 TYR B O 1
ATOM 2223 N N . LEU B 1 125 ? 11.117 -11.648 -16.531 1 97.88 125 LEU B N 1
ATOM 2224 C CA . LEU B 1 125 ? 12.281 -11.938 -15.695 1 97.88 125 LEU B CA 1
ATOM 2225 C C . LEU B 1 125 ? 13.555 -11.984 -16.547 1 97.88 125 LEU B C 1
ATOM 2227 O O . LEU B 1 125 ? 14.523 -12.648 -16.172 1 97.88 125 LEU B O 1
ATOM 2231 N N . LYS B 1 126 ? 13.547 -11.32 -17.641 1 96.38 126 LYS B N 1
ATOM 2232 C CA . LYS B 1 126 ? 14.695 -11.32 -18.547 1 96.38 126 LYS B CA 1
ATOM 2233 C C . LYS B 1 126 ? 15.945 -10.789 -17.828 1 96.38 126 LYS B C 1
ATOM 2235 O O . LYS B 1 126 ? 17.062 -11.25 -18.094 1 96.38 126 LYS B O 1
ATOM 2240 N N . ASN B 1 127 ? 15.789 -9.805 -16.906 1 95.06 127 ASN B N 1
ATOM 2241 C CA . ASN B 1 127 ? 16.922 -9.211 -16.203 1 95.06 127 ASN B CA 1
ATOM 2242 C C . ASN B 1 127 ? 17.25 -9.984 -14.93 1 95.06 127 ASN B C 1
ATOM 2244 O O . ASN B 1 127 ? 18.109 -9.555 -14.148 1 95.06 127 ASN B O 1
ATOM 2248 N N . ASP B 1 128 ? 16.594 -11 -14.711 1 96.94 128 ASP B N 1
ATOM 2249 C CA . ASP B 1 128 ? 16.828 -11.867 -13.562 1 96.94 128 ASP B CA 1
ATOM 2250 C C . ASP B 1 128 ? 16.688 -13.344 -13.945 1 96.94 128 ASP B C 1
ATOM 2252 O O . ASP B 1 128 ? 15.773 -14.031 -13.484 1 96.94 128 ASP B O 1
ATOM 2256 N N . PRO B 1 129 ? 17.578 -13.828 -14.734 1 97.56 129 PRO B N 1
ATOM 2257 C CA . PRO B 1 129 ? 17.469 -15.188 -15.273 1 97.56 129 PRO B CA 1
ATOM 2258 C C . PRO B 1 129 ? 17.531 -16.266 -14.18 1 97.56 129 PRO B C 1
ATOM 2260 O O . PRO B 1 129 ? 16.938 -17.328 -14.328 1 97.56 129 PRO B O 1
ATOM 2263 N N . GLU B 1 130 ? 18.25 -15.992 -13.125 1 97.94 130 GLU B N 1
ATOM 2264 C CA . GLU B 1 130 ? 18.312 -16.953 -12.031 1 97.94 130 GLU B CA 1
ATOM 2265 C C . GLU B 1 130 ? 16.922 -17.172 -11.422 1 97.94 130 GLU B C 1
ATOM 2267 O O . GLU B 1 130 ? 16.516 -18.297 -11.172 1 97.94 130 GLU B O 1
ATOM 2272 N N . ARG B 1 131 ? 16.203 -16.156 -11.203 1 98.44 131 ARG B N 1
ATOM 2273 C CA . ARG B 1 131 ? 14.844 -16.25 -10.672 1 98.44 131 ARG B CA 1
ATOM 2274 C C . ARG B 1 131 ? 13.922 -16.953 -11.656 1 98.44 131 ARG B C 1
ATOM 2276 O O . ARG B 1 131 ? 13.102 -17.781 -11.258 1 98.44 131 ARG B O 1
ATOM 2283 N N . ALA B 1 132 ? 14.055 -16.594 -12.891 1 98.75 132 ALA B N 1
ATOM 2284 C CA . ALA B 1 132 ? 13.266 -17.266 -13.922 1 98.75 132 ALA B CA 1
ATOM 2285 C C . ALA B 1 132 ? 13.445 -18.781 -13.844 1 98.75 132 ALA B C 1
ATOM 2287 O O . ALA B 1 132 ? 12.469 -19.531 -13.844 1 98.75 132 ALA B O 1
ATOM 2288 N N . THR B 1 133 ? 14.672 -19.141 -13.719 1 98.75 133 THR B N 1
ATOM 2289 C CA . THR B 1 133 ? 14.984 -20.578 -13.664 1 98.75 133 THR B CA 1
ATOM 2290 C C . THR B 1 133 ? 14.375 -21.219 -12.422 1 98.75 133 THR B C 1
ATOM 2292 O O . THR B 1 133 ? 13.734 -22.266 -12.516 1 98.75 133 THR B O 1
ATOM 2295 N N . ARG B 1 134 ? 14.523 -20.578 -11.297 1 98.81 134 ARG B N 1
ATOM 2296 C CA . ARG B 1 134 ? 13.969 -21.094 -10.055 1 98.81 134 ARG B CA 1
ATOM 2297 C C . ARG B 1 134 ? 12.453 -21.219 -10.141 1 98.81 134 ARG B C 1
ATOM 2299 O O . ARG B 1 134 ? 11.883 -22.234 -9.711 1 98.81 134 ARG B O 1
ATOM 2306 N N . TYR B 1 135 ? 11.797 -20.234 -10.711 1 98.94 135 TYR B N 1
ATOM 2307 C CA . TYR B 1 135 ? 10.344 -20.234 -10.805 1 98.94 135 TYR B CA 1
ATOM 2308 C C . TYR B 1 135 ? 9.867 -21.391 -11.68 1 98.94 135 TYR B C 1
ATOM 2310 O O . TYR B 1 135 ? 8.883 -22.062 -11.352 1 98.94 135 TYR B O 1
ATOM 2318 N N . VAL B 1 136 ? 10.547 -21.609 -12.758 1 98.88 136 VAL B N 1
ATOM 2319 C CA . VAL B 1 136 ? 10.172 -22.688 -13.664 1 98.88 136 VAL B CA 1
ATOM 2320 C C . VAL B 1 136 ? 10.383 -24.031 -12.977 1 98.88 136 VAL B C 1
ATOM 2322 O O . VAL B 1 136 ? 9.539 -24.938 -13.078 1 98.88 136 VAL B O 1
ATOM 2325 N N . GLU B 1 137 ? 11.484 -24.172 -12.281 1 98.94 137 GLU B N 1
ATOM 2326 C CA . GLU B 1 137 ? 11.797 -25.422 -11.586 1 98.94 137 GLU B CA 1
ATOM 2327 C C . GLU B 1 137 ? 10.719 -25.766 -10.555 1 98.94 137 GLU B C 1
ATOM 2329 O O . GLU B 1 137 ? 10.234 -26.891 -10.508 1 98.94 137 GLU B O 1
ATOM 2334 N N . VAL B 1 138 ? 10.328 -24.812 -9.766 1 98.94 138 VAL B N 1
ATOM 2335 C CA . VAL B 1 138 ? 9.352 -25.094 -8.719 1 98.94 138 VAL B CA 1
ATOM 2336 C C . VAL B 1 138 ? 7.969 -25.297 -9.344 1 98.94 138 VAL B C 1
ATOM 2338 O O . VAL B 1 138 ? 7.133 -26.016 -8.805 1 98.94 138 VAL B O 1
ATOM 2341 N N . PHE B 1 139 ? 7.707 -24.672 -10.5 1 98.94 139 PHE B N 1
ATOM 2342 C CA . PHE B 1 139 ? 6.469 -24.906 -11.234 1 98.94 139 PHE B CA 1
ATOM 2343 C C . PHE B 1 139 ? 6.367 -26.359 -11.695 1 98.94 139 PHE B C 1
ATOM 2345 O O . PHE B 1 139 ? 5.344 -27 -11.484 1 98.94 139 PHE B O 1
ATOM 2352 N N . GLU B 1 140 ? 7.406 -26.781 -12.305 1 98.88 140 GLU B N 1
ATOM 2353 C CA . GLU B 1 140 ? 7.426 -28.156 -12.805 1 98.88 140 GLU B CA 1
ATOM 2354 C C . GLU B 1 140 ? 7.285 -29.156 -11.672 1 98.88 140 GLU B C 1
ATOM 2356 O O . GLU B 1 140 ? 6.605 -30.172 -11.812 1 98.88 140 GLU B O 1
ATOM 2361 N N . ASP B 1 141 ? 7.996 -28.891 -10.586 1 98.94 141 ASP B N 1
ATOM 2362 C CA . ASP B 1 141 ? 7.879 -29.734 -9.414 1 98.94 141 ASP B CA 1
ATOM 2363 C C . ASP B 1 141 ? 6.438 -29.781 -8.906 1 98.94 141 ASP B C 1
ATOM 2365 O O . ASP B 1 141 ? 5.914 -30.859 -8.602 1 98.94 141 ASP B O 1
ATOM 2369 N N . ALA B 1 142 ? 5.738 -28.641 -8.805 1 98.94 142 ALA B N 1
ATOM 2370 C CA . ALA B 1 142 ? 4.34 -28.562 -8.383 1 98.94 142 ALA B CA 1
ATOM 2371 C C . ALA B 1 142 ? 3.436 -29.344 -9.328 1 98.94 142 ALA B C 1
ATOM 2373 O O . ALA B 1 142 ? 2.523 -30.047 -8.891 1 98.94 142 ALA B O 1
ATOM 2374 N N . ARG B 1 143 ? 3.695 -29.156 -10.602 1 98.75 143 ARG B N 1
ATOM 2375 C CA . ARG B 1 143 ? 2.926 -29.875 -11.617 1 98.75 143 ARG B CA 1
ATOM 2376 C C . ARG B 1 143 ? 3.068 -31.391 -11.445 1 98.75 143 ARG B C 1
ATOM 2378 O O . ARG B 1 143 ? 2.07 -32.125 -11.422 1 98.75 143 ARG B O 1
ATOM 2385 N N . ARG B 1 144 ? 4.25 -31.844 -11.289 1 98.62 144 ARG B N 1
ATOM 2386 C CA . ARG B 1 144 ? 4.547 -33.281 -11.164 1 98.62 144 ARG B CA 1
ATOM 2387 C C . ARG B 1 144 ? 3.859 -33.875 -9.945 1 98.62 144 ARG B C 1
ATOM 2389 O O . ARG B 1 144 ? 3.416 -35.031 -9.977 1 98.62 144 ARG B O 1
ATOM 2396 N N . HIS B 1 145 ? 3.787 -33.094 -8.914 1 98.69 145 HIS B N 1
ATOM 2397 C CA . HIS B 1 145 ? 3.246 -33.594 -7.656 1 98.69 145 HIS B CA 1
ATOM 2398 C C . HIS B 1 145 ? 1.782 -33.188 -7.488 1 98.69 145 HIS B C 1
ATOM 2400 O O . HIS B 1 145 ? 1.214 -33.344 -6.402 1 98.69 145 HIS B O 1
ATOM 2406 N N . ARG B 1 146 ? 1.218 -32.562 -8.469 1 98.31 146 ARG B N 1
ATOM 2407 C CA . ARG B 1 146 ? -0.201 -32.25 -8.547 1 98.31 146 ARG B CA 1
ATOM 2408 C C . ARG B 1 146 ? -0.618 -31.359 -7.375 1 98.31 146 ARG B C 1
ATOM 2410 O O . ARG B 1 146 ? -1.632 -31.609 -6.727 1 98.31 146 ARG B O 1
ATOM 2417 N N . ARG B 1 147 ? 0.153 -30.359 -7.113 1 98.69 147 ARG B N 1
ATOM 2418 C CA . ARG B 1 147 ? -0.159 -29.438 -6.023 1 98.69 147 ARG B CA 1
ATOM 2419 C C . ARG B 1 147 ? -1.092 -28.328 -6.492 1 98.69 147 ARG B C 1
ATOM 2421 O O . ARG B 1 147 ? -0.947 -27.812 -7.605 1 98.69 147 ARG B O 1
ATOM 2428 N N . GLY B 1 148 ? -2.004 -27.922 -5.59 1 98.12 148 GLY B N 1
ATOM 2429 C CA . GLY B 1 148 ? -2.879 -26.781 -5.863 1 98.12 148 GLY B CA 1
ATOM 2430 C C . GLY B 1 148 ? -3.688 -26.953 -7.137 1 98.12 148 GLY B C 1
ATOM 2431 O O . GLY B 1 148 ? -4.383 -27.953 -7.312 1 98.12 148 GLY B O 1
ATOM 2432 N N . ILE B 1 149 ? -3.535 -26.047 -8.008 1 98.19 149 ILE B N 1
ATOM 2433 C CA . ILE B 1 149 ? -4.332 -26 -9.234 1 98.19 149 ILE B CA 1
ATOM 2434 C C . ILE B 1 149 ? -3.967 -27.172 -10.133 1 98.19 149 ILE B C 1
ATOM 2436 O O . ILE B 1 149 ? -4.723 -27.531 -11.039 1 98.19 149 ILE B O 1
ATOM 2440 N N . HIS B 1 150 ? -2.863 -27.781 -9.898 1 98.44 150 HIS B N 1
ATOM 2441 C CA . HIS B 1 150 ? -2.387 -28.859 -10.758 1 98.44 150 HIS B CA 1
ATOM 2442 C C . HIS B 1 150 ? -3.094 -30.172 -10.43 1 98.44 150 HIS B C 1
ATOM 2444 O O . HIS B 1 150 ? -2.924 -31.172 -11.141 1 98.44 150 HIS B O 1
ATOM 2450 N N . SER B 1 151 ? -3.926 -30.219 -9.391 1 97.38 151 SER B N 1
ATOM 2451 C CA . SER B 1 151 ? -4.598 -31.422 -8.945 1 97.38 151 SER B CA 1
ATOM 2452 C C . SER B 1 151 ? -5.871 -31.672 -9.75 1 97.38 151 SER B C 1
ATOM 2454 O O . SER B 1 151 ? -6.578 -32.656 -9.516 1 97.38 151 SER B O 1
ATOM 2456 N N . GLY B 1 152 ? -6.164 -30.734 -10.641 1 97.44 152 GLY B N 1
ATOM 2457 C CA . GLY B 1 152 ? -7.355 -30.828 -11.469 1 97.44 152 GLY B CA 1
ATOM 2458 C C . GLY B 1 152 ? -7.289 -29.969 -12.719 1 97.44 152 GLY B C 1
ATOM 2459 O O . GLY B 1 152 ? -6.227 -29.828 -13.328 1 97.44 152 GLY B O 1
ATOM 2460 N N . GLU B 1 153 ? -8.484 -29.531 -13.148 1 97.69 153 GLU B N 1
ATOM 2461 C CA . GLU B 1 153 ? -8.547 -28.688 -14.336 1 97.69 153 GLU B CA 1
ATOM 2462 C C . GLU B 1 153 ? -8.453 -27.203 -13.961 1 97.69 153 GLU B C 1
ATOM 2464 O O . GLU B 1 153 ? -9.055 -26.766 -12.977 1 97.69 153 GLU B O 1
ATOM 2469 N N . TRP B 1 154 ? -7.73 -26.516 -14.719 1 98.25 154 TRP B N 1
ATOM 2470 C CA . TRP B 1 154 ? -7.574 -25.078 -14.492 1 98.25 154 TRP B CA 1
ATOM 2471 C C . TRP B 1 154 ? -7.223 -24.359 -15.789 1 98.25 154 TRP B C 1
ATOM 2473 O O . TRP B 1 154 ? -6.902 -25 -16.797 1 98.25 154 TRP B O 1
ATOM 2483 N N . ILE B 1 155 ? -7.469 -23.047 -15.734 1 98.31 155 ILE B N 1
ATOM 2484 C CA . ILE B 1 155 ? -7.148 -22.188 -16.875 1 98.31 155 ILE B CA 1
ATOM 2485 C C . ILE B 1 155 ? -6.023 -21.219 -16.5 1 98.31 155 ILE B C 1
ATOM 2487 O O . ILE B 1 155 ? -6.027 -20.656 -15.398 1 98.31 155 ILE B O 1
ATOM 2491 N N . GLU B 1 156 ? -5.059 -21.078 -17.375 1 98.38 156 GLU B N 1
ATOM 2492 C CA . GLU B 1 156 ? -3.998 -20.109 -17.172 1 98.38 156 GLU B CA 1
ATOM 2493 C C . GLU B 1 156 ? -4.574 -18.719 -16.906 1 98.38 156 GLU B C 1
ATOM 2495 O O . GLU B 1 156 ? -5.547 -18.312 -17.547 1 98.38 156 GLU B O 1
ATOM 2500 N N . PRO B 1 157 ? -3.938 -18.016 -15.961 1 98.62 157 PRO B N 1
ATOM 2501 C CA . PRO B 1 157 ? -4.508 -16.719 -15.586 1 98.62 157 PRO B CA 1
ATOM 2502 C C . PRO B 1 157 ? -4.656 -15.766 -16.766 1 98.62 157 PRO B C 1
ATOM 2504 O O . PRO B 1 157 ? -5.668 -15.07 -16.891 1 98.62 157 PRO B O 1
ATOM 2507 N N . GLU B 1 158 ? -3.709 -15.711 -17.625 1 97.62 158 GLU B N 1
ATOM 2508 C CA . GLU B 1 158 ? -3.785 -14.844 -18.797 1 97.62 158 GLU B CA 1
ATOM 2509 C C . GLU B 1 158 ? -4.98 -15.203 -19.672 1 97.62 158 GLU B C 1
ATOM 2511 O O . GLU B 1 158 ? -5.707 -14.32 -20.125 1 97.62 158 GLU B O 1
ATOM 2516 N N . LYS B 1 159 ? -5.145 -16.453 -19.922 1 98.44 159 LYS B N 1
ATOM 2517 C CA . LYS B 1 159 ? -6.277 -16.906 -20.719 1 98.44 159 LYS B CA 1
ATOM 2518 C C . LYS B 1 159 ? -7.602 -16.609 -20.016 1 98.44 159 LYS B C 1
ATOM 2520 O O . LYS B 1 159 ? -8.578 -16.234 -20.672 1 98.44 159 LYS B O 1
ATOM 2525 N N . TRP B 1 160 ? -7.688 -16.891 -18.734 1 98.44 160 TRP B N 1
ATOM 2526 C CA . TRP B 1 160 ? -8.883 -16.562 -17.969 1 98.44 160 TRP B CA 1
ATOM 2527 C C . TRP B 1 160 ? -9.219 -15.078 -18.078 1 98.44 160 TRP B C 1
ATOM 2529 O O . TRP B 1 160 ? -10.383 -14.711 -18.25 1 98.44 160 TRP B O 1
ATOM 2539 N N . ARG B 1 161 ? -8.203 -14.188 -18.016 1 97.62 161 ARG B N 1
ATOM 2540 C CA . ARG B 1 161 ? -8.406 -12.75 -18.172 1 97.62 161 ARG B CA 1
ATOM 2541 C C . ARG B 1 161 ? -8.969 -12.422 -19.547 1 97.62 161 ARG B C 1
ATOM 2543 O O . ARG B 1 161 ? -9.68 -11.43 -19.719 1 97.62 161 ARG B O 1
ATOM 2550 N N . ARG B 1 162 ? -8.648 -13.266 -20.469 1 97.81 162 ARG B N 1
ATOM 2551 C CA . ARG B 1 162 ? -9.109 -13.055 -21.828 1 97.81 162 ARG B CA 1
ATOM 2552 C C . ARG B 1 162 ? -10.492 -13.672 -22.047 1 97.81 162 ARG B C 1
ATOM 2554 O O . ARG B 1 162 ? -11.008 -13.695 -23.172 1 97.81 162 ARG B O 1
ATOM 2561 N N . GLY B 1 163 ? -11.039 -14.273 -21.031 1 97.06 163 GLY B N 1
ATOM 2562 C CA . GLY B 1 163 ? -12.445 -14.641 -21.125 1 97.06 163 GLY B CA 1
ATOM 2563 C C . GLY B 1 163 ? -12.672 -16.141 -21.094 1 97.06 163 GLY B C 1
ATOM 2564 O O . GLY B 1 163 ? -13.812 -16.594 -21.016 1 97.06 163 GLY B O 1
ATOM 2565 N N . GLU B 1 164 ? -11.594 -16.969 -21.172 1 97.69 164 GLU B N 1
ATOM 2566 C CA . GLU B 1 164 ? -11.758 -18.406 -21.078 1 97.69 164 GLU B CA 1
ATOM 2567 C C . GLU B 1 164 ? -12.289 -18.812 -19.703 1 97.69 164 GLU B C 1
ATOM 2569 O O . GLU B 1 164 ? -11.914 -18.219 -18.688 1 97.69 164 GLU B O 1
ATOM 2574 N N . ARG B 1 165 ? -13.281 -19.797 -19.766 1 96.94 165 ARG B N 1
ATOM 2575 C CA . ARG B 1 165 ? -13.875 -20.297 -18.531 1 96.94 165 ARG B CA 1
ATOM 2576 C C . ARG B 1 165 ? -14.031 -21.812 -18.562 1 96.94 165 ARG B C 1
ATOM 2578 O O . ARG B 1 165 ? -14.328 -22.391 -19.609 1 96.94 165 ARG B O 1
ATOM 2585 N N . LEU B 1 166 ? -13.867 -22.422 -17.359 1 96.44 166 LEU B N 1
ATOM 2586 C CA . LEU B 1 166 ? -14.172 -23.844 -17.219 1 96.44 166 LEU B CA 1
ATOM 2587 C C . LEU B 1 166 ? -15.672 -24.078 -17.297 1 96.44 166 LEU B C 1
ATOM 2589 O O . LEU B 1 166 ? -16.469 -23.172 -17.016 1 96.44 166 LEU B O 1
ATOM 2593 N N . ALA B 1 167 ? -16.047 -25.266 -17.609 1 91.56 167 ALA B N 1
ATOM 2594 C CA . ALA B 1 167 ? -17.453 -25.656 -17.688 1 91.56 167 ALA B CA 1
ATOM 2595 C C . ALA B 1 167 ? -18.141 -25.453 -16.344 1 91.56 167 ALA B C 1
ATOM 2597 O O . ALA B 1 167 ? -19.281 -24.984 -16.281 1 91.56 167 ALA B O 1
ATOM 2598 N N . CYS B 1 168 ? -17.516 -25.688 -15.297 1 90.75 168 CYS B N 1
ATOM 2599 C CA . CYS B 1 168 ? -18.109 -25.594 -13.961 1 90.75 168 CYS B CA 1
ATOM 2600 C C . CYS B 1 168 ? -18.297 -24.141 -13.555 1 90.75 168 CYS B C 1
ATOM 2602 O O . CYS B 1 168 ? -19.062 -23.859 -12.625 1 90.75 168 CYS B O 1
ATOM 2604 N N . GLU B 1 169 ? -17.562 -23.188 -14.172 1 88.75 169 GLU B N 1
ATOM 2605 C CA . GLU B 1 169 ? -17.688 -21.766 -13.867 1 88.75 169 GLU B CA 1
ATOM 2606 C C . GLU B 1 169 ? -18.875 -21.141 -14.586 1 88.75 169 GLU B C 1
ATOM 2608 O O . GLU B 1 169 ? -19.312 -20.047 -14.242 1 88.75 169 GLU B O 1
ATOM 2613 N N . ARG B 1 170 ? -19.281 -21.812 -15.602 1 75.19 170 ARG B N 1
ATOM 2614 C CA . ARG B 1 170 ? -20.391 -21.312 -16.406 1 75.19 170 ARG B CA 1
ATOM 2615 C C . ARG B 1 170 ? -21.734 -21.688 -15.773 1 75.19 170 ARG B C 1
ATOM 2617 O O . ARG B 1 170 ? -22.766 -21.125 -16.125 1 75.19 170 ARG B O 1
ATOM 2624 N N . ARG B 1 171 ? -21.609 -22.75 -14.828 1 62.19 171 ARG B N 1
ATOM 2625 C CA . ARG B 1 171 ? -22.906 -23.219 -14.32 1 62.19 171 ARG B CA 1
ATOM 2626 C C . ARG B 1 171 ? -23.438 -22.281 -13.242 1 62.19 171 ARG B C 1
ATOM 2628 O O . ARG B 1 171 ? -22.656 -21.656 -12.523 1 62.19 171 ARG B O 1
#

Sequence (342 aa):
MRPLLLLLSVTVSACSASPGQEIAQPEVRGDARALDGDTVSIDFRFSGADSVEKKQQCERSGSCYPCGKVAQDATARMLRSGEATISLVGSSSYGRPVAIVSVNGLDLGEQLISQGFAVPATKYLKNDPERATRYVEVFEDARRHRRGIHSGEWIEPEKWRRGERLACERRMRPLLLLLSVTVSACSASPGQEIAQPEVRGDARALDGDTVSIDFRFSGADSVEKKQQCERSGSCYPCGKVAQDATARMLRSGEATISLVGSSSYGRPVAIVSVNGLDLGEQLISQGFAVPATKYLKNDPERATRYVEVFEDARRHRRGIHSGEWIEPEKWRRGERLACERR